Protein AF-A0A0R0IZH9-F1 (afdb_monomer)

Sequence (205 aa):
MKRDAEKDPQTNPNALHARRLINQVDRKLVKQTVMTSVYGVTYIGARDQIKRRLKERCAIEDDVELFAASCYAARTTLTALEEMFEAARSIMSWLGDCAKVIASTNQAVQWITPLGLPVVQPYRQFGRHLIKTSLQILTLQRETNKVMVKRQRTAFPPNFVHSLDGSHMMMTTVACKKAGLNFAVVGELSKDFSRIELPSLTRTR

Organism: Glycine max (NCBI:txid3847)

Mean predicted aligned error: 9.08 Å

Secondary structure (DSSP, 8-state):
-HHHHTS-TTT-THHHHHHHHTTT--HHHHHHHHHHHTTT--HHHHHHHHHHHHHTTT----HHHHHHHHHHHHHHHHHHHHHH-HHHHHHHHHHHHHHHHHHHTTPPPEEE-TTS-EEE---EEEEEEEEE-SS-EEEEEEEEEEE-HHHHHHHHHHHHHHHHHHHHHHHHHHHHHHTT-------TTSS------GGGT----

pLDDT: mean 85.12, std 16.23, range [26.62, 98.12]

Nearest PDB structures (foldseek):
  4boc-assembly1_A-2  TM=8.796E-01  e=6.332E-10  Homo sapiens
  6erq-assembly2_B  TM=7.802E-01  e=1.055E-09  Homo sapiens
  6erp-assembly2_B  TM=7.7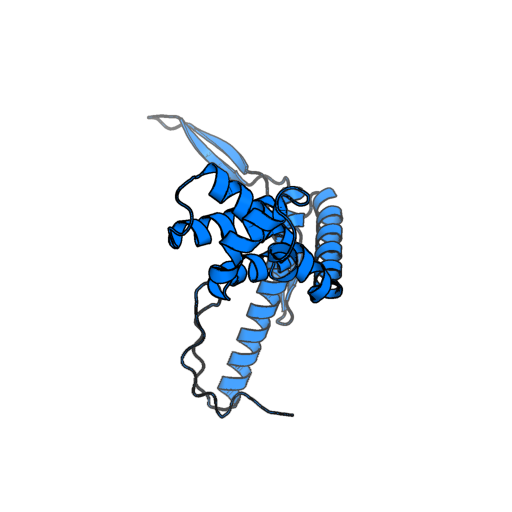91E-01  e=1.401E-09  Homo sapiens
  8u8u-assembly1_E  TM=8.550E-01  e=1.355E-08  Homo sapiens
  6erq-assembly1_A  TM=7.987E-01  e=4.881E-09  Homo sapiens

InterPro domains:
  IPR002092 DNA-directed RNA polymerase, phage-type [PS00489] (25-39)
  IPR002092 DNA-directed RNA polymerase, phage-type [PTHR10102] (1-186)
  IPR043502 DNA/RNA polymerase superfamily [SSF56672] (2-186)
  IPR046950 DNA-directed RNA polymerase, C-terminal domain, phage-type [PF00940] (13-186)

Structure (mmCIF, N/CA/C/O backbone):
data_AF-A0A0R0IZH9-F1
#
_entry.id   AF-A0A0R0IZH9-F1
#
loop_
_atom_site.group_PDB
_atom_site.id
_atom_site.type_symbol
_atom_site.label_atom_id
_atom_site.label_alt_id
_atom_site.label_comp_id
_atom_site.label_asym_id
_atom_site.label_entity_id
_atom_site.label_seq_id
_atom_site.pdbx_PDB_ins_code
_atom_site.Cartn_x
_atom_site.Cartn_y
_atom_site.Cartn_z
_atom_site.occupancy
_atom_site.B_iso_or_equiv
_atom_site.auth_seq_id
_atom_site.auth_comp_id
_atom_site.auth_asym_id
_atom_site.auth_atom_id
_atom_site.pdbx_PDB_model_num
ATOM 1 N N . MET A 1 1 ? 9.772 0.078 -22.029 1.00 87.12 1 MET A N 1
ATOM 2 C CA . MET A 1 1 ? 10.674 -1.101 -21.979 1.00 87.12 1 MET A CA 1
ATOM 3 C C . MET A 1 1 ? 11.053 -1.616 -23.361 1.00 87.12 1 MET A C 1
ATOM 5 O O . MET A 1 1 ? 12.102 -1.190 -23.802 1.00 87.12 1 MET A O 1
ATOM 9 N N . LYS A 1 2 ? 10.257 -2.424 -24.093 1.00 88.19 2 LYS A N 1
ATOM 10 C CA . LYS A 1 2 ? 10.657 -2.900 -25.448 1.00 88.19 2 LYS A CA 1
ATOM 11 C C . LYS A 1 2 ? 11.073 -1.750 -26.386 1.00 88.19 2 LYS A C 1
ATOM 13 O O . LYS A 1 2 ? 12.216 -1.688 -26.812 1.00 88.19 2 LYS A O 1
ATOM 18 N N . ARG A 1 3 ? 10.196 -0.746 -26.514 1.00 87.75 3 ARG A N 1
ATOM 19 C CA . ARG A 1 3 ? 10.449 0.512 -27.245 1.00 87.75 3 ARG A CA 1
ATOM 20 C C . ARG A 1 3 ? 11.684 1.296 -26.779 1.00 87.75 3 ARG A C 1
ATOM 22 O O . ARG A 1 3 ? 12.257 2.048 -27.551 1.00 87.75 3 ARG A O 1
ATOM 29 N N . ASP A 1 4 ? 12.062 1.193 -25.505 1.00 87.88 4 ASP A N 1
ATOM 30 C CA . ASP A 1 4 ? 13.240 1.908 -24.990 1.00 87.88 4 ASP A CA 1
ATOM 31 C C . ASP A 1 4 ? 14.522 1.108 -25.211 1.00 87.88 4 ASP A C 1
ATOM 33 O O . ASP A 1 4 ? 15.574 1.703 -25.398 1.00 87.88 4 ASP A O 1
ATOM 37 N N . ALA A 1 5 ? 14.434 -0.224 -25.227 1.00 87.94 5 ALA A N 1
ATOM 38 C CA . ALA A 1 5 ? 15.562 -1.108 -25.484 1.00 87.94 5 ALA A CA 1
ATOM 39 C C . ALA A 1 5 ? 16.090 -0.979 -26.925 1.00 87.94 5 ALA A C 1
ATOM 41 O O . ALA A 1 5 ? 17.279 -1.184 -27.157 1.00 87.94 5 ALA A O 1
ATOM 42 N N . GLU A 1 6 ? 15.229 -0.604 -27.871 1.00 88.00 6 GLU A N 1
ATOM 43 C CA . GLU A 1 6 ? 15.578 -0.358 -29.279 1.00 88.00 6 GLU A CA 1
ATOM 44 C C . GLU A 1 6 ? 16.341 0.962 -29.494 1.00 88.00 6 GLU A C 1
ATOM 46 O O . GLU A 1 6 ? 16.994 1.133 -30.519 1.00 88.00 6 GLU A O 1
ATOM 51 N N . LYS A 1 7 ? 16.307 1.889 -28.527 1.00 88.31 7 LYS A N 1
ATOM 52 C CA . LYS A 1 7 ? 17.004 3.182 -28.620 1.00 88.31 7 LYS A CA 1
ATOM 53 C C . LYS A 1 7 ? 18.509 3.018 -28.397 1.00 88.31 7 LYS A C 1
ATOM 55 O O . LYS A 1 7 ? 18.960 2.043 -27.789 1.00 88.31 7 LYS A O 1
ATOM 60 N N . ASP A 1 8 ? 19.285 3.991 -28.866 1.00 83.25 8 ASP A N 1
ATOM 61 C CA . ASP A 1 8 ? 20.731 4.036 -28.650 1.00 83.25 8 ASP A CA 1
ATOM 62 C C . ASP A 1 8 ? 21.062 4.430 -27.188 1.00 83.25 8 ASP A C 1
ATOM 64 O O . ASP A 1 8 ? 20.614 5.482 -26.722 1.00 83.25 8 ASP A O 1
ATOM 68 N N . PRO A 1 9 ? 21.836 3.616 -26.439 1.00 82.94 9 PRO A N 1
ATOM 69 C CA . PRO A 1 9 ? 22.249 3.928 -25.073 1.00 82.94 9 PRO A CA 1
ATOM 70 C C . PRO A 1 9 ? 23.047 5.223 -24.915 1.00 82.94 9 PRO A C 1
ATOM 72 O O . PRO A 1 9 ? 22.999 5.806 -23.833 1.00 82.94 9 PRO A O 1
ATOM 75 N N . GLN A 1 10 ? 23.757 5.686 -25.952 1.00 78.38 10 GLN A N 1
ATOM 76 C CA . GLN A 1 10 ? 24.518 6.940 -25.866 1.00 78.38 10 GLN A CA 1
ATOM 77 C C . GLN A 1 10 ? 23.617 8.177 -25.855 1.00 78.38 10 GLN A C 1
ATOM 79 O O . GLN A 1 10 ? 23.943 9.179 -25.223 1.00 78.38 10 GLN A O 1
ATOM 84 N N . THR A 1 11 ? 22.456 8.094 -26.504 1.00 82.06 11 THR A N 1
ATOM 85 C CA . THR A 1 11 ? 21.467 9.180 -26.546 1.00 82.06 11 THR A CA 1
ATOM 86 C C . THR A 1 11 ? 20.368 9.013 -25.500 1.00 82.06 11 THR A C 1
ATOM 88 O O . THR A 1 11 ? 19.752 9.995 -25.086 1.00 82.06 11 THR A O 1
ATOM 91 N N . ASN A 1 12 ? 20.120 7.786 -25.027 1.00 81.00 12 ASN A N 1
ATOM 92 C CA . ASN A 1 12 ? 19.139 7.508 -23.987 1.00 81.00 12 ASN A CA 1
ATOM 93 C C . ASN A 1 12 ? 19.677 6.523 -22.933 1.00 81.00 12 ASN A C 1
ATOM 95 O O . ASN A 1 12 ? 19.638 5.308 -23.153 1.00 81.00 12 ASN A O 1
ATOM 99 N N . PRO A 1 13 ? 20.049 6.996 -21.729 1.00 79.75 13 PRO A N 1
ATOM 100 C CA . PRO A 1 13 ? 20.566 6.126 -20.672 1.00 79.75 13 PRO A CA 1
ATOM 101 C C . PRO A 1 13 ? 19.545 5.075 -20.200 1.00 79.75 13 PRO A C 1
ATOM 103 O O . PRO A 1 13 ? 19.921 4.017 -19.698 1.00 79.75 13 PRO A O 1
ATOM 106 N N . ASN A 1 14 ? 18.240 5.298 -20.415 1.00 85.19 14 ASN A N 1
ATOM 107 C CA . ASN A 1 14 ? 17.220 4.301 -20.082 1.00 85.19 14 ASN A CA 1
ATOM 108 C C . ASN A 1 14 ? 17.256 3.072 -21.010 1.00 85.19 14 ASN A C 1
ATOM 110 O O . ASN A 1 14 ? 16.723 2.029 -20.632 1.00 85.19 14 ASN A O 1
ATOM 114 N N . ALA A 1 15 ? 17.868 3.162 -22.198 1.00 87.00 15 ALA A N 1
ATOM 115 C CA . ALA A 1 15 ? 17.938 2.047 -23.141 1.00 87.00 15 ALA A CA 1
ATOM 116 C C . ALA A 1 15 ? 18.748 0.871 -22.577 1.00 87.00 15 ALA A C 1
ATOM 118 O O . ALA A 1 15 ? 18.350 -0.285 -22.730 1.00 87.00 15 ALA A O 1
ATOM 119 N N . LEU A 1 16 ? 19.831 1.160 -21.845 1.00 87.00 16 LEU A N 1
ATOM 120 C CA . LEU A 1 16 ? 20.646 0.144 -21.177 1.00 87.00 16 LEU A CA 1
ATOM 121 C C . LEU A 1 16 ? 19.824 -0.627 -20.133 1.00 87.00 16 LEU A C 1
ATOM 123 O O . LEU A 1 16 ? 19.750 -1.856 -20.175 1.00 87.00 16 LEU A O 1
ATOM 127 N N . HIS A 1 17 ? 19.137 0.095 -19.244 1.00 89.00 17 HIS A N 1
ATOM 128 C CA . HIS A 1 17 ? 18.277 -0.514 -18.227 1.00 89.00 17 HIS A CA 1
ATOM 129 C C . HIS A 1 17 ? 17.121 -1.302 -18.855 1.00 89.00 17 HIS A C 1
ATOM 131 O O . HIS A 1 17 ? 16.805 -2.405 -18.410 1.00 89.00 17 HIS A O 1
ATOM 137 N N . ALA A 1 18 ? 16.516 -0.775 -19.922 1.00 88.25 18 ALA A N 1
ATOM 138 C CA . ALA A 1 18 ? 15.441 -1.442 -20.641 1.00 88.25 18 ALA A CA 1
ATOM 139 C C . ALA A 1 18 ? 15.889 -2.774 -21.259 1.00 88.25 18 ALA A C 1
ATOM 141 O O . ALA A 1 18 ? 15.181 -3.767 -21.103 1.00 88.25 18 ALA A O 1
ATOM 142 N N . ARG A 1 19 ? 17.069 -2.821 -21.898 1.00 89.12 19 ARG A N 1
ATOM 143 C CA . ARG A 1 19 ? 17.651 -4.057 -22.458 1.00 89.12 19 ARG A CA 1
ATOM 144 C C . ARG A 1 19 ? 17.890 -5.113 -21.380 1.00 89.12 19 ARG A C 1
ATOM 146 O O . ARG A 1 19 ? 17.568 -6.277 -21.590 1.00 89.12 19 ARG A O 1
ATOM 153 N N . ARG A 1 20 ? 18.400 -4.712 -20.212 1.00 85.75 20 ARG A N 1
ATOM 154 C CA . ARG A 1 20 ? 18.647 -5.626 -19.081 1.00 85.75 20 ARG A CA 1
ATOM 155 C C . ARG A 1 20 ? 17.362 -6.181 -18.472 1.00 85.75 20 ARG A C 1
ATOM 157 O O . ARG A 1 20 ? 17.303 -7.350 -18.105 1.00 85.75 20 ARG A O 1
ATOM 164 N N . LEU A 1 21 ? 16.324 -5.354 -18.380 1.00 89.56 21 LEU A N 1
ATOM 165 C CA . LEU A 1 21 ? 15.072 -5.722 -17.720 1.00 89.56 21 LEU A CA 1
ATOM 166 C C . LEU A 1 21 ? 14.073 -6.438 -18.629 1.00 89.56 21 LEU A C 1
ATOM 168 O O . LEU A 1 21 ? 13.152 -7.064 -18.110 1.00 89.56 21 LEU A O 1
ATOM 172 N N . ILE A 1 22 ? 14.232 -6.385 -19.954 1.00 87.88 22 ILE A N 1
ATOM 173 C CA . ILE A 1 22 ? 13.238 -6.899 -20.912 1.00 87.88 22 ILE A CA 1
ATOM 174 C C . ILE A 1 22 ? 12.868 -8.371 -20.664 1.00 87.88 22 ILE A C 1
ATOM 176 O O . ILE A 1 22 ? 11.695 -8.721 -20.743 1.00 87.88 22 ILE A O 1
ATOM 180 N N . ASN A 1 23 ? 13.849 -9.193 -20.273 1.00 87.12 23 ASN A N 1
ATOM 181 C CA . ASN A 1 23 ? 13.679 -10.620 -19.976 1.00 87.12 23 ASN A CA 1
ATOM 182 C C . ASN A 1 23 ? 13.366 -10.901 -18.497 1.00 87.12 23 ASN A C 1
ATOM 184 O O . ASN A 1 23 ? 13.118 -12.040 -18.120 1.00 87.12 23 ASN A O 1
ATOM 188 N N . GLN A 1 24 ? 13.391 -9.872 -17.648 1.00 87.44 24 GLN A N 1
ATOM 189 C CA . GLN A 1 24 ? 13.134 -9.980 -16.210 1.00 87.44 24 GLN A CA 1
ATOM 190 C C . GLN A 1 24 ? 11.706 -9.574 -15.838 1.00 87.44 24 GLN A C 1
ATOM 192 O O . GLN A 1 24 ? 11.255 -9.844 -14.725 1.00 87.44 24 GLN A O 1
ATOM 197 N N . VAL A 1 25 ? 10.986 -8.912 -16.742 1.00 89.12 25 VAL A N 1
ATOM 198 C CA . VAL A 1 25 ? 9.645 -8.393 -16.475 1.00 89.12 25 VAL A CA 1
ATOM 199 C C . VAL A 1 25 ? 8.606 -9.484 -16.699 1.00 89.12 25 VAL A C 1
ATOM 201 O O . VAL A 1 25 ? 8.339 -9.899 -17.820 1.00 89.12 25 VAL A O 1
ATOM 204 N N . ASP A 1 26 ? 7.974 -9.906 -15.609 1.00 90.31 26 ASP A N 1
ATOM 205 C CA . ASP A 1 26 ? 6.840 -10.825 -15.603 1.00 90.31 26 ASP A CA 1
ATOM 206 C C . ASP A 1 26 ? 5.772 -10.360 -14.595 1.00 90.31 26 ASP A C 1
ATOM 208 O O . ASP A 1 26 ? 5.956 -9.387 -13.851 1.00 90.31 26 ASP A O 1
ATOM 212 N N . ARG A 1 27 ? 4.655 -11.098 -14.514 1.00 90.44 27 ARG A N 1
ATOM 213 C CA . ARG A 1 27 ? 3.590 -10.836 -13.532 1.00 90.44 27 ARG A CA 1
ATOM 214 C C . ARG A 1 27 ? 4.130 -10.777 -12.101 1.00 90.44 27 ARG A C 1
ATOM 216 O O . ARG A 1 27 ? 3.697 -9.929 -11.328 1.00 90.44 27 ARG A O 1
ATOM 223 N N . LYS A 1 28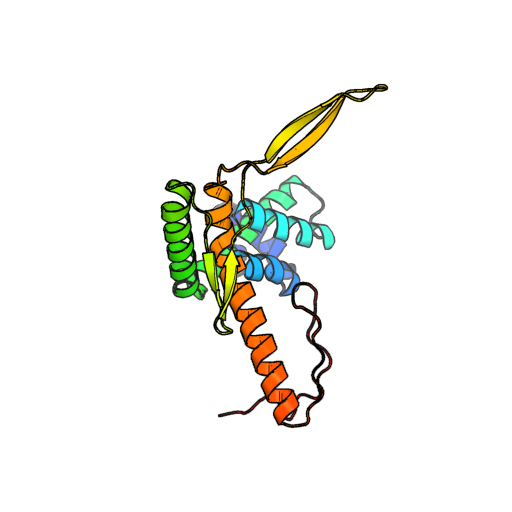 ? 5.054 -11.663 -11.7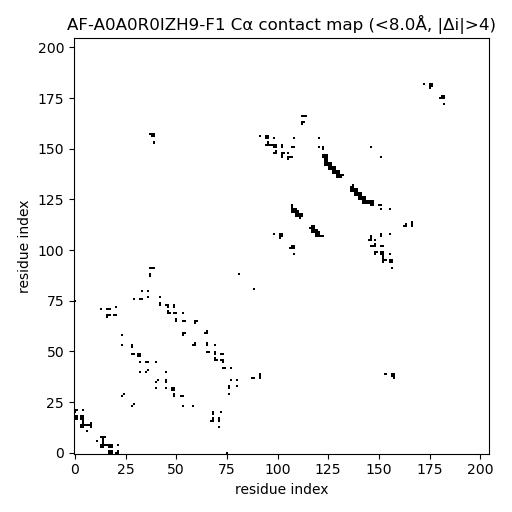16 1.00 90.38 28 LYS A N 1
ATOM 224 C CA . LYS A 1 28 ? 5.562 -11.765 -10.336 1.00 90.38 28 LYS A CA 1
ATOM 225 C C . LYS A 1 28 ? 6.395 -10.544 -9.940 1.00 90.38 28 LYS A C 1
ATOM 227 O O . LYS A 1 28 ? 6.341 -10.141 -8.774 1.00 90.38 28 LYS A O 1
ATOM 232 N N . LEU A 1 29 ? 7.120 -9.946 -10.885 1.00 90.50 29 LEU A N 1
ATOM 233 C CA . LEU A 1 29 ? 7.915 -8.743 -10.666 1.00 90.50 29 LEU A CA 1
ATOM 234 C C . LEU A 1 29 ? 7.007 -7.560 -10.314 1.00 90.50 29 LEU A C 1
ATOM 236 O O . LEU A 1 29 ? 7.210 -6.914 -9.289 1.00 90.50 29 LEU A O 1
ATOM 240 N N . VAL A 1 30 ? 5.975 -7.322 -11.128 1.00 91.69 30 VAL A N 1
ATOM 241 C CA . VAL A 1 30 ? 5.130 -6.123 -11.011 1.00 91.69 30 VAL A CA 1
ATOM 242 C C . VAL A 1 30 ? 3.947 -6.290 -10.056 1.00 91.69 30 VAL A C 1
ATOM 244 O O . VAL A 1 30 ? 3.476 -5.294 -9.518 1.00 91.69 30 VAL A O 1
ATOM 247 N N . LYS A 1 31 ? 3.486 -7.525 -9.777 1.00 90.88 31 LYS A N 1
ATOM 248 C CA . LYS A 1 31 ? 2.271 -7.807 -8.977 1.00 90.88 31 LYS A CA 1
ATOM 249 C C . LYS A 1 31 ? 2.221 -7.014 -7.674 1.00 90.88 31 LYS A C 1
ATOM 251 O O . LYS A 1 31 ? 1.188 -6.443 -7.353 1.00 90.88 31 LYS A O 1
ATOM 256 N N . GLN A 1 32 ? 3.315 -6.984 -6.911 1.00 89.69 32 GLN A N 1
ATOM 257 C CA . GLN A 1 32 ? 3.312 -6.302 -5.613 1.00 89.69 32 GLN A CA 1
ATOM 258 C C . GLN A 1 32 ? 3.173 -4.783 -5.765 1.00 89.69 32 GLN A C 1
ATOM 260 O O . GLN A 1 32 ? 2.377 -4.168 -5.057 1.00 89.69 32 GLN A O 1
ATOM 265 N N . THR A 1 33 ? 3.905 -4.197 -6.708 1.00 90.56 33 THR A N 1
ATOM 266 C CA . THR A 1 33 ? 3.841 -2.762 -6.987 1.00 90.56 33 THR A CA 1
ATOM 267 C C . THR A 1 33 ? 2.462 -2.374 -7.484 1.00 90.56 33 THR A C 1
ATOM 269 O O . THR A 1 33 ? 1.856 -1.495 -6.894 1.00 90.56 33 THR A O 1
ATOM 272 N N . VAL A 1 34 ? 1.905 -3.108 -8.452 1.00 89.44 34 VAL A N 1
ATOM 273 C CA . VAL A 1 34 ? 0.544 -2.884 -8.964 1.00 89.44 34 VAL A CA 1
ATOM 274 C C . VAL A 1 34 ? -0.496 -2.933 -7.843 1.00 89.44 34 VAL A C 1
ATOM 276 O O . VAL A 1 34 ? -1.275 -1.996 -7.698 1.00 89.44 34 VAL A O 1
ATOM 279 N N . MET A 1 35 ? -0.467 -3.976 -7.003 1.00 85.75 35 MET A N 1
ATOM 280 C CA . MET A 1 35 ? -1.414 -4.106 -5.890 1.00 85.75 35 MET A CA 1
ATOM 281 C C . MET A 1 35 ? -1.265 -2.972 -4.875 1.00 85.75 35 MET A C 1
ATOM 283 O O . MET A 1 35 ? -2.260 -2.506 -4.353 1.00 85.75 35 MET A O 1
ATOM 287 N N . THR A 1 36 ? -0.050 -2.503 -4.583 1.00 86.06 36 THR A N 1
ATOM 288 C CA . THR A 1 36 ? 0.155 -1.461 -3.558 1.00 86.06 36 THR A CA 1
ATOM 289 C C . THR A 1 36 ? 0.038 -0.032 -4.090 1.00 86.06 36 THR A C 1
ATOM 291 O O . THR A 1 36 ? -0.215 0.890 -3.313 1.00 86.06 36 THR A O 1
ATOM 294 N N . SER A 1 37 ? 0.162 0.178 -5.402 1.00 80.94 37 SER A N 1
ATOM 295 C CA . SER A 1 37 ? -0.028 1.481 -6.048 1.00 80.94 37 SER A CA 1
ATOM 296 C C . SER A 1 37 ? -1.445 2.005 -5.900 1.00 80.94 37 SER A C 1
ATOM 298 O O . SER A 1 37 ? -1.617 3.183 -5.588 1.00 80.94 37 SER A O 1
ATOM 300 N N . VAL A 1 38 ? -2.443 1.124 -6.000 1.00 73.50 38 VAL A N 1
ATOM 301 C CA . VAL A 1 38 ? -3.848 1.472 -5.734 1.00 73.50 38 VAL A CA 1
ATOM 302 C C . VAL A 1 38 ? -4.167 1.653 -4.243 1.00 73.50 38 VAL A C 1
ATOM 304 O O . VAL A 1 38 ? -5.314 1.868 -3.871 1.00 73.50 38 VAL A O 1
ATOM 307 N N . TYR A 1 39 ? -3.151 1.584 -3.383 1.00 72.06 39 TYR A N 1
ATOM 308 C CA . TYR A 1 39 ? -3.243 1.825 -1.944 1.00 72.06 39 TYR A CA 1
ATOM 309 C C . TYR A 1 39 ? -2.315 2.957 -1.480 1.00 72.06 39 TYR A C 1
ATOM 311 O O . TYR A 1 39 ? -2.065 3.111 -0.285 1.00 72.06 39 TYR A O 1
ATOM 319 N N . GLY A 1 40 ? -1.791 3.762 -2.411 1.00 74.75 40 GLY A N 1
ATOM 320 C CA . GLY A 1 40 ? -0.980 4.934 -2.082 1.00 74.75 40 GLY A CA 1
ATOM 321 C C . GLY A 1 40 ? 0.490 4.634 -1.783 1.00 74.75 40 GLY A C 1
ATOM 322 O O . GLY A 1 40 ? 1.123 5.380 -1.031 1.00 74.75 40 GLY A O 1
ATOM 323 N N . VAL A 1 41 ? 1.063 3.563 -2.353 1.00 83.44 41 VAL A N 1
ATOM 324 C CA . VAL A 1 41 ? 2.519 3.353 -2.303 1.00 83.44 41 VAL A CA 1
ATOM 325 C C . VAL A 1 41 ? 3.252 4.571 -2.880 1.00 83.44 41 VAL A C 1
ATOM 327 O O . VAL A 1 41 ? 2.862 5.139 -3.900 1.00 83.44 41 VAL A O 1
ATOM 330 N N . THR A 1 42 ? 4.342 4.982 -2.235 1.00 86.81 42 THR A N 1
ATOM 331 C CA . THR A 1 42 ? 5.209 6.033 -2.779 1.00 86.81 42 THR A CA 1
ATOM 332 C C . THR A 1 42 ? 6.120 5.467 -3.866 1.00 86.81 42 THR A C 1
ATOM 334 O O . THR A 1 42 ? 6.376 4.263 -3.904 1.00 86.81 42 THR A O 1
ATOM 337 N N . TYR A 1 43 ? 6.693 6.339 -4.700 1.00 90.94 43 TYR A N 1
ATOM 338 C CA . TYR A 1 43 ? 7.725 5.947 -5.669 1.00 90.94 43 TYR A CA 1
ATOM 339 C C . TYR A 1 43 ? 8.866 5.144 -5.022 1.00 90.94 43 TYR A C 1
ATOM 341 O O . TYR A 1 43 ? 9.277 4.107 -5.539 1.00 90.94 43 TYR A O 1
ATOM 349 N N . ILE A 1 44 ? 9.332 5.589 -3.850 1.00 93.00 44 ILE A N 1
ATOM 350 C CA . ILE A 1 44 ? 10.385 4.917 -3.078 1.00 93.00 44 ILE A CA 1
ATOM 351 C C . ILE A 1 44 ? 9.936 3.502 -2.690 1.00 93.00 44 ILE A C 1
ATOM 353 O O . ILE A 1 44 ? 10.661 2.541 -2.932 1.00 93.00 44 ILE A O 1
ATOM 357 N N . GLY A 1 45 ? 8.715 3.360 -2.164 1.00 92.69 45 GLY A N 1
ATOM 358 C CA . GLY A 1 45 ? 8.160 2.056 -1.803 1.00 92.69 45 GLY A CA 1
ATOM 359 C C . GLY A 1 45 ? 7.995 1.124 -3.007 1.00 92.69 45 GLY A C 1
ATOM 360 O O . GLY A 1 45 ? 8.347 -0.050 -2.918 1.00 92.69 45 GLY A O 1
ATOM 361 N N . ALA A 1 46 ? 7.522 1.639 -4.145 1.00 94.06 46 ALA A N 1
ATOM 362 C CA . ALA A 1 46 ? 7.408 0.886 -5.393 1.00 94.06 46 ALA A CA 1
ATOM 363 C C . ALA A 1 46 ? 8.774 0.383 -5.882 1.00 94.06 46 ALA A C 1
ATOM 365 O O . ALA A 1 46 ? 8.931 -0.803 -6.177 1.00 94.06 46 ALA A O 1
ATOM 366 N N . ARG A 1 47 ? 9.782 1.264 -5.902 1.00 95.81 47 ARG A N 1
ATOM 367 C CA . ARG A 1 47 ? 11.166 0.917 -6.245 1.00 95.81 47 ARG A CA 1
ATOM 368 C C . ARG A 1 47 ? 11.711 -0.169 -5.331 1.00 95.81 47 ARG A C 1
ATOM 370 O O . ARG A 1 47 ? 12.288 -1.124 -5.833 1.00 95.81 47 ARG A O 1
ATOM 377 N N . ASP A 1 48 ? 11.527 -0.056 -4.020 1.00 95.00 48 ASP A N 1
ATOM 378 C CA . ASP A 1 48 ? 12.075 -1.027 -3.067 1.00 95.00 48 ASP A CA 1
ATOM 379 C C . ASP A 1 48 ? 11.405 -2.402 -3.194 1.00 95.00 48 ASP A C 1
ATOM 381 O O . ASP A 1 48 ? 12.067 -3.436 -3.080 1.00 95.00 48 ASP A O 1
ATOM 385 N N . GLN A 1 49 ? 10.104 -2.434 -3.500 1.00 94.56 49 GLN A N 1
ATOM 386 C CA . GLN A 1 49 ? 9.402 -3.676 -3.822 1.00 94.56 49 GLN A CA 1
ATOM 387 C C . GLN A 1 49 ? 9.965 -4.342 -5.085 1.00 94.56 49 GLN A C 1
ATOM 389 O O . GLN A 1 49 ? 10.226 -5.546 -5.061 1.00 94.56 49 GLN A O 1
ATOM 394 N N . ILE A 1 50 ? 10.193 -3.573 -6.156 1.00 94.94 50 ILE A N 1
ATOM 395 C CA . ILE A 1 50 ? 10.787 -4.083 -7.401 1.00 94.94 50 ILE A CA 1
ATOM 396 C C . ILE A 1 50 ? 12.235 -4.517 -7.172 1.00 94.94 50 ILE A C 1
ATOM 398 O O . ILE A 1 50 ? 12.598 -5.622 -7.569 1.00 94.94 50 ILE A O 1
ATOM 402 N N . LYS A 1 51 ? 13.046 -3.710 -6.475 1.00 94.69 51 LYS A N 1
ATOM 403 C CA . LYS A 1 51 ? 14.447 -4.025 -6.160 1.00 94.69 51 LYS A CA 1
ATOM 404 C C . LYS A 1 51 ? 14.559 -5.355 -5.428 1.00 94.69 51 LYS A C 1
ATOM 406 O O . LYS A 1 51 ? 15.374 -6.187 -5.808 1.00 94.69 51 LYS A O 1
ATOM 411 N N . ARG A 1 52 ? 13.714 -5.589 -4.416 1.00 94.00 52 ARG A N 1
ATOM 412 C CA . ARG A 1 52 ? 13.680 -6.867 -3.690 1.00 94.00 52 ARG A CA 1
ATOM 413 C C . ARG A 1 52 ? 13.396 -8.041 -4.629 1.00 94.00 52 ARG A C 1
ATOM 415 O O . ARG A 1 52 ? 14.092 -9.045 -4.564 1.00 94.00 52 ARG A O 1
ATOM 422 N N . ARG A 1 53 ? 12.431 -7.894 -5.540 1.00 93.25 53 ARG A N 1
ATOM 423 C CA . ARG A 1 53 ? 12.076 -8.936 -6.517 1.00 93.25 53 ARG A CA 1
ATOM 424 C C . ARG A 1 53 ? 13.151 -9.175 -7.573 1.00 93.25 53 ARG A C 1
ATOM 426 O O . ARG A 1 53 ? 13.313 -10.312 -7.997 1.00 93.25 53 ARG A O 1
ATOM 433 N N . LEU A 1 54 ? 13.874 -8.139 -7.993 1.00 92.00 54 LEU A N 1
ATOM 434 C CA . LEU A 1 54 ? 15.028 -8.280 -8.884 1.00 92.00 54 LEU A CA 1
ATOM 435 C C . LEU A 1 54 ? 16.205 -8.951 -8.166 1.00 92.00 54 LEU A C 1
ATOM 437 O O . LEU A 1 54 ? 16.838 -9.833 -8.739 1.00 92.00 54 LEU A O 1
ATOM 441 N N . LYS A 1 55 ? 16.444 -8.604 -6.896 1.00 91.56 55 LYS A N 1
ATOM 442 C CA . LYS A 1 55 ? 17.483 -9.222 -6.063 1.00 91.56 55 LYS A CA 1
ATOM 443 C C . LYS A 1 55 ? 17.231 -10.714 -5.832 1.00 91.56 55 LYS A C 1
ATOM 445 O O . LYS A 1 55 ? 18.157 -11.500 -5.951 1.00 91.56 55 LYS A O 1
ATOM 450 N N . GLU A 1 56 ? 15.981 -11.115 -5.590 1.00 91.50 56 GLU A N 1
ATOM 451 C CA . GLU A 1 56 ? 15.573 -12.531 -5.482 1.00 91.50 56 GLU A CA 1
ATOM 452 C C . GLU A 1 56 ? 15.865 -13.355 -6.751 1.00 91.50 56 GLU A C 1
ATOM 454 O O . GLU A 1 56 ? 15.930 -14.579 -6.680 1.00 91.50 56 GLU A O 1
ATOM 459 N N . ARG A 1 57 ? 16.010 -12.705 -7.912 1.00 88.06 57 ARG A N 1
ATOM 460 C CA . ARG A 1 57 ? 16.288 -13.363 -9.199 1.00 88.06 57 ARG A CA 1
ATOM 461 C C . ARG A 1 57 ? 17.777 -13.451 -9.527 1.00 88.06 57 ARG A C 1
ATOM 463 O O . ARG A 1 57 ? 18.109 -14.083 -10.522 1.00 88.06 57 ARG A O 1
ATOM 470 N N . CYS A 1 58 ? 18.644 -12.790 -8.754 1.00 83.81 58 CYS A N 1
ATOM 471 C CA . CYS A 1 58 ? 20.093 -12.710 -8.986 1.00 83.81 58 CYS A CA 1
ATOM 472 C C . CYS A 1 58 ? 20.484 -12.316 -10.428 1.00 83.81 58 CYS A C 1
ATOM 474 O O . CYS A 1 58 ? 21.523 -12.724 -10.927 1.00 83.81 58 CYS A O 1
ATOM 476 N N . ALA A 1 59 ? 19.643 -11.534 -11.116 1.00 76.69 59 ALA A N 1
ATOM 477 C CA . ALA A 1 59 ? 19.850 -11.188 -12.526 1.00 76.69 59 ALA A CA 1
ATOM 478 C C . ALA A 1 59 ? 20.806 -10.000 -12.744 1.00 76.69 59 ALA A C 1
ATOM 480 O O . ALA A 1 59 ? 21.235 -9.759 -13.870 1.00 76.69 59 ALA A O 1
ATOM 481 N N . ILE A 1 60 ? 21.081 -9.225 -11.690 1.00 86.00 60 ILE A N 1
ATOM 482 C CA . ILE A 1 60 ? 21.987 -8.072 -11.688 1.00 86.00 60 ILE A CA 1
ATOM 483 C C . ILE A 1 60 ? 22.806 -8.168 -10.400 1.00 86.00 60 ILE A C 1
ATOM 485 O O . ILE A 1 60 ? 22.231 -8.095 -9.312 1.00 86.00 60 ILE A O 1
ATOM 489 N N . GLU A 1 61 ? 24.113 -8.383 -10.532 1.00 84.31 61 GLU A N 1
ATOM 490 C CA . GLU A 1 61 ? 25.029 -8.574 -9.397 1.00 84.31 61 GLU A CA 1
ATOM 491 C C . GLU A 1 61 ? 25.488 -7.243 -8.794 1.00 84.31 61 GLU A C 1
ATOM 493 O O . GLU A 1 61 ? 25.599 -7.126 -7.574 1.00 84.31 61 GLU A O 1
ATOM 498 N N . ASP A 1 62 ? 25.704 -6.226 -9.633 1.00 91.06 62 ASP A N 1
ATOM 499 C CA . ASP A 1 62 ? 26.117 -4.902 -9.177 1.00 91.06 62 ASP A CA 1
ATOM 500 C C . ASP A 1 62 ? 24.961 -4.155 -8.495 1.00 91.06 62 ASP A C 1
ATOM 502 O O . ASP A 1 62 ? 23.899 -3.913 -9.078 1.00 91.06 62 ASP A O 1
ATOM 506 N N . ASP A 1 63 ? 25.169 -3.756 -7.240 1.00 89.31 63 ASP A N 1
ATOM 507 C CA . ASP A 1 63 ? 24.136 -3.128 -6.413 1.00 89.31 63 ASP A CA 1
ATOM 508 C C . ASP A 1 63 ? 23.758 -1.718 -6.911 1.00 89.31 63 ASP A C 1
ATOM 510 O O . ASP A 1 63 ? 22.616 -1.272 -6.702 1.00 89.31 63 ASP A O 1
ATOM 514 N N . VAL A 1 64 ? 24.688 -1.022 -7.579 1.00 90.12 64 VAL A N 1
ATOM 515 C CA . VAL A 1 64 ? 24.464 0.306 -8.171 1.00 90.12 64 VAL A CA 1
ATOM 516 C C . VAL A 1 64 ? 23.601 0.180 -9.427 1.00 90.12 64 VAL A C 1
ATOM 518 O O . VAL A 1 64 ? 22.567 0.850 -9.537 1.00 90.12 64 VAL A O 1
ATOM 521 N N . GLU A 1 65 ? 23.950 -0.731 -10.334 1.00 89.69 65 GLU A N 1
ATOM 522 C CA . GLU A 1 65 ? 23.171 -1.050 -11.530 1.00 89.69 65 GLU A CA 1
ATOM 523 C C . GLU A 1 65 ? 21.785 -1.585 -11.154 1.00 89.69 65 GLU A C 1
ATOM 525 O O . GLU A 1 65 ? 20.777 -1.140 -11.710 1.00 89.69 65 GLU A O 1
ATOM 530 N N . LEU A 1 66 ? 21.696 -2.460 -10.148 1.00 92.31 66 LEU A N 1
ATOM 531 C CA . LEU A 1 66 ? 20.431 -2.975 -9.630 1.00 92.31 66 LEU A CA 1
ATOM 532 C C . LEU A 1 66 ? 19.537 -1.835 -9.134 1.00 92.31 66 LEU A C 1
ATOM 534 O O . LEU A 1 66 ? 18.329 -1.827 -9.394 1.00 92.31 66 LEU A O 1
ATOM 538 N N . PHE A 1 67 ? 20.101 -0.858 -8.422 1.00 92.88 67 PHE A N 1
ATOM 539 C CA . PHE A 1 67 ? 19.353 0.307 -7.961 1.00 92.88 67 PHE A CA 1
ATOM 540 C C . PHE A 1 67 ? 18.849 1.168 -9.127 1.00 92.88 67 PHE A C 1
ATOM 542 O O . PHE A 1 67 ? 17.672 1.545 -9.138 1.00 92.88 67 PHE A O 1
ATOM 549 N N . ALA A 1 68 ? 19.695 1.441 -10.123 1.00 92.25 68 ALA A N 1
ATOM 550 C CA . ALA A 1 68 ? 19.327 2.224 -11.302 1.00 92.25 68 ALA A CA 1
ATOM 551 C C . ALA A 1 68 ? 18.246 1.520 -12.146 1.00 92.25 68 ALA A C 1
ATOM 553 O O . ALA A 1 68 ? 17.220 2.122 -12.482 1.00 92.25 68 ALA A O 1
ATOM 554 N N . ALA A 1 69 ? 18.404 0.216 -12.387 1.00 92.31 69 ALA A N 1
ATOM 555 C CA . ALA A 1 69 ? 17.417 -0.619 -13.063 1.00 92.31 69 ALA A CA 1
ATOM 556 C C . ALA A 1 69 ? 16.080 -0.637 -12.302 1.00 92.31 69 ALA A C 1
ATOM 558 O O . ALA A 1 69 ? 15.019 -0.458 -12.901 1.00 92.31 69 ALA A O 1
ATOM 559 N N . SER A 1 70 ? 16.116 -0.758 -10.971 1.00 94.25 70 SER A N 1
ATOM 560 C CA . SER A 1 70 ? 14.911 -0.705 -10.129 1.00 94.25 70 SER A CA 1
ATOM 561 C C . SER A 1 70 ? 14.196 0.646 -10.225 1.00 94.25 70 SER A C 1
ATOM 563 O O . SER A 1 70 ? 12.967 0.685 -10.257 1.00 94.25 70 SER A O 1
ATOM 565 N N . CYS A 1 71 ? 14.940 1.756 -10.301 1.00 94.19 71 CYS A N 1
ATOM 566 C CA . CYS A 1 71 ? 14.373 3.093 -10.502 1.00 94.19 71 CYS A CA 1
ATOM 567 C C . CYS A 1 71 ? 13.659 3.211 -11.854 1.00 94.19 71 CYS A C 1
ATOM 569 O O . CYS A 1 71 ? 12.519 3.679 -11.910 1.00 94.19 71 CYS A O 1
ATOM 571 N N . TYR A 1 72 ? 14.302 2.761 -12.937 1.00 94.06 72 TYR A N 1
ATOM 572 C CA . TYR A 1 72 ? 13.689 2.745 -14.267 1.00 94.06 72 TYR A CA 1
ATOM 573 C C . TYR A 1 72 ? 12.426 1.874 -14.283 1.00 94.06 72 TYR A C 1
ATOM 575 O O . TYR A 1 72 ? 11.362 2.345 -14.685 1.00 94.06 72 TYR A O 1
ATOM 583 N N . ALA A 1 73 ? 12.507 0.647 -13.760 1.00 93.62 73 ALA A N 1
ATOM 584 C CA . ALA A 1 73 ? 11.377 -0.273 -13.697 1.00 93.62 73 ALA A CA 1
ATOM 585 C C . ALA A 1 73 ? 10.198 0.289 -12.892 1.00 93.62 73 ALA A C 1
ATOM 587 O O . ALA A 1 73 ? 9.052 0.192 -13.337 1.00 93.62 73 ALA A O 1
ATOM 588 N N . ALA A 1 74 ? 10.463 0.913 -11.742 1.00 94.38 74 ALA A N 1
ATOM 589 C CA . ALA A 1 74 ? 9.437 1.549 -10.922 1.00 94.38 74 ALA A CA 1
ATOM 590 C C . ALA A 1 74 ? 8.763 2.713 -11.645 1.00 94.38 74 ALA A C 1
ATOM 592 O O . ALA A 1 74 ? 7.537 2.760 -11.680 1.00 94.38 74 ALA A O 1
ATOM 593 N N . ARG A 1 75 ? 9.541 3.607 -12.270 1.00 92.75 75 ARG A N 1
ATOM 594 C CA . ARG A 1 75 ? 9.002 4.705 -13.087 1.00 92.75 75 ARG A CA 1
ATOM 595 C C . ARG A 1 75 ? 8.107 4.174 -14.198 1.00 92.75 75 ARG A C 1
ATOM 597 O O . ARG A 1 75 ? 6.951 4.561 -14.267 1.00 92.75 75 ARG A O 1
ATOM 604 N N . THR A 1 76 ? 8.607 3.251 -15.020 1.00 92.12 76 THR A N 1
ATOM 605 C CA . THR A 1 76 ? 7.828 2.702 -16.138 1.00 92.12 76 THR A CA 1
ATOM 606 C C . THR A 1 76 ? 6.556 1.999 -15.664 1.00 92.12 76 THR A C 1
ATOM 608 O O . THR A 1 76 ? 5.512 2.153 -16.288 1.00 92.12 76 THR A O 1
ATOM 611 N N . THR A 1 77 ? 6.624 1.261 -14.552 1.00 91.69 77 THR A N 1
ATOM 612 C CA . THR A 1 77 ? 5.451 0.586 -13.974 1.00 91.69 77 THR A CA 1
ATOM 613 C C . THR A 1 77 ? 4.423 1.596 -13.471 1.00 91.69 77 THR A C 1
ATOM 615 O O . THR A 1 77 ? 3.241 1.450 -13.757 1.00 91.69 77 THR A O 1
ATOM 618 N N . LEU A 1 78 ? 4.851 2.632 -12.745 1.00 89.31 78 LEU A N 1
ATOM 619 C CA . LEU A 1 78 ? 3.944 3.647 -12.210 1.00 89.31 78 LEU A CA 1
ATOM 620 C C . LEU A 1 78 ? 3.315 4.502 -13.311 1.00 89.31 78 LEU A C 1
ATOM 622 O O . LEU A 1 78 ? 2.120 4.750 -13.234 1.00 89.31 78 LEU A O 1
ATOM 626 N N . THR A 1 79 ? 4.068 4.877 -14.348 1.00 89.19 79 THR A N 1
ATOM 627 C CA . THR A 1 79 ? 3.515 5.591 -15.510 1.00 89.19 79 THR A CA 1
ATOM 628 C C . THR A 1 79 ? 2.438 4.759 -16.205 1.00 89.19 79 THR A C 1
ATOM 630 O O . THR A 1 79 ? 1.353 5.263 -16.463 1.00 89.19 79 THR A O 1
ATOM 633 N N . ALA A 1 80 ? 2.684 3.462 -16.425 1.00 88.38 80 ALA A N 1
ATOM 634 C CA . ALA A 1 80 ? 1.668 2.579 -16.997 1.00 88.38 80 ALA A CA 1
ATOM 635 C C . ALA A 1 80 ? 0.422 2.463 -16.096 1.00 88.38 80 ALA A C 1
ATOM 637 O O . ALA A 1 80 ? -0.701 2.408 -16.585 1.00 88.38 80 ALA A O 1
ATOM 638 N N . LEU A 1 81 ? 0.601 2.448 -14.772 1.00 85.62 81 LEU A N 1
ATOM 639 C CA . LEU A 1 81 ? -0.517 2.411 -13.825 1.00 85.62 81 LEU A CA 1
ATOM 640 C C . LEU A 1 81 ? -1.311 3.716 -13.773 1.00 85.62 81 LEU A C 1
ATOM 642 O O . LEU A 1 81 ? -2.515 3.673 -13.537 1.00 85.62 81 LEU A O 1
ATOM 646 N N . GLU A 1 82 ? -0.656 4.858 -13.967 1.00 80.62 82 GLU A N 1
ATOM 647 C CA . GLU A 1 82 ? -1.320 6.160 -14.028 1.00 80.62 82 GLU A CA 1
ATOM 648 C C . GLU A 1 82 ? -2.271 6.244 -15.219 1.00 80.62 82 GLU A C 1
ATOM 650 O O . GLU A 1 82 ? -3.410 6.662 -15.038 1.00 80.62 82 GLU A O 1
ATOM 655 N N . GLU A 1 83 ? -1.855 5.745 -16.384 1.00 80.69 83 GLU A N 1
ATOM 656 C CA . GLU A 1 83 ? -2.704 5.675 -17.581 1.00 80.69 83 GLU A CA 1
ATOM 657 C C . GLU A 1 83 ? -3.885 4.701 -17.409 1.00 80.69 83 GLU A C 1
ATOM 659 O O . GLU A 1 83 ? -4.973 4.940 -17.923 1.00 80.69 83 GLU A O 1
ATOM 664 N N . MET A 1 84 ? -3.697 3.599 -16.675 1.00 81.88 84 MET A N 1
ATOM 665 C CA . MET A 1 84 ? -4.713 2.545 -16.550 1.00 81.88 84 MET A CA 1
ATOM 666 C C . MET A 1 84 ? -5.746 2.774 -15.434 1.00 81.88 84 MET A C 1
ATOM 668 O O . MET A 1 84 ? -6.853 2.244 -15.519 1.00 81.88 84 MET A O 1
ATOM 672 N N . PHE A 1 85 ? -5.400 3.506 -14.368 1.00 81.56 85 PHE A N 1
ATOM 673 C CA . PHE A 1 85 ? -6.199 3.576 -13.132 1.00 81.56 85 PHE A CA 1
ATOM 674 C C . PHE A 1 85 ? -6.518 5.007 -12.676 1.00 81.56 85 PHE A C 1
ATOM 676 O O . PHE A 1 85 ? -6.571 5.286 -11.473 1.00 81.56 85 PHE A O 1
ATOM 683 N N . GLU A 1 86 ? -6.763 5.916 -13.617 1.00 83.38 86 GLU A N 1
ATOM 684 C CA . GLU A 1 86 ? -7.068 7.322 -13.327 1.00 83.38 86 GLU A CA 1
ATOM 685 C C . GLU A 1 86 ? -8.245 7.481 -12.347 1.00 83.38 86 GLU A C 1
ATOM 687 O O . GLU A 1 86 ? -8.100 8.102 -11.293 1.00 83.38 86 GLU A O 1
ATOM 692 N N . ALA A 1 87 ? -9.386 6.838 -12.622 1.00 85.81 87 ALA A N 1
ATOM 693 C CA . ALA A 1 87 ? -10.578 6.942 -11.777 1.00 85.81 87 ALA A CA 1
ATOM 694 C C . ALA A 1 87 ? -10.331 6.463 -10.333 1.00 85.81 87 ALA A C 1
ATOM 696 O O . ALA A 1 87 ? -10.715 7.132 -9.371 1.00 85.81 87 ALA A O 1
ATOM 697 N N . ALA A 1 88 ? -9.636 5.332 -10.162 1.00 84.88 88 ALA A N 1
ATOM 698 C CA . ALA A 1 88 ? -9.304 4.806 -8.839 1.00 84.88 88 ALA A CA 1
ATOM 699 C C . ALA A 1 88 ? -8.372 5.759 -8.071 1.00 84.88 88 ALA A C 1
ATOM 701 O O . ALA A 1 88 ? -8.560 5.981 -6.873 1.00 84.88 88 ALA A O 1
ATOM 702 N N . ARG A 1 89 ? -7.395 6.372 -8.755 1.00 82.31 89 ARG A N 1
ATOM 703 C CA . ARG A 1 89 ? -6.510 7.392 -8.170 1.00 82.31 89 ARG A CA 1
ATOM 704 C C . ARG A 1 89 ? -7.257 8.641 -7.739 1.00 82.31 89 ARG A C 1
ATOM 706 O O . ARG A 1 89 ? -6.986 9.137 -6.645 1.00 82.31 89 ARG A O 1
ATOM 713 N N . SER A 1 90 ? -8.204 9.110 -8.541 1.00 89.25 90 SER A N 1
ATOM 714 C CA . SER A 1 90 ? -9.039 10.258 -8.189 1.00 89.25 90 SER A CA 1
ATOM 715 C C . SER A 1 90 ? -9.839 9.992 -6.910 1.00 89.25 90 SER A C 1
ATOM 717 O O . SER A 1 90 ? -9.826 10.822 -6.001 1.00 89.25 90 SER A O 1
ATOM 719 N N . ILE A 1 91 ? -10.427 8.798 -6.769 1.00 91.81 91 ILE A N 1
ATOM 720 C CA . ILE A 1 91 ? -11.145 8.394 -5.548 1.00 91.81 91 ILE A CA 1
ATOM 721 C C . ILE A 1 91 ? -10.197 8.321 -4.345 1.00 91.81 91 ILE A C 1
ATOM 723 O O . ILE A 1 91 ? -10.506 8.861 -3.285 1.00 91.81 91 ILE A O 1
ATOM 727 N N . MET A 1 92 ? -9.024 7.698 -4.488 1.00 88.69 92 MET A N 1
ATOM 728 C CA . MET A 1 92 ? -8.041 7.638 -3.401 1.00 88.69 92 MET A CA 1
ATOM 729 C C . MET A 1 92 ? -7.573 9.024 -2.952 1.00 88.69 92 MET A C 1
ATOM 731 O O . MET A 1 92 ? -7.415 9.255 -1.752 1.00 88.69 92 MET A O 1
ATOM 735 N N . SER A 1 93 ? -7.329 9.932 -3.903 1.00 90.50 93 SER A N 1
ATOM 736 C CA . SER A 1 93 ? -6.929 11.306 -3.597 1.00 90.50 93 SER A CA 1
ATOM 737 C C . SER A 1 93 ? -8.029 12.010 -2.818 1.00 90.50 93 SER A C 1
ATOM 739 O O . SER A 1 93 ? -7.762 12.556 -1.750 1.00 90.50 93 SER A O 1
ATOM 741 N N . TRP A 1 94 ? -9.271 11.907 -3.298 1.00 95.25 94 TRP A N 1
ATOM 742 C CA . TRP A 1 94 ? -10.436 12.476 -2.633 1.00 95.25 94 TRP A CA 1
ATOM 743 C C . TRP A 1 94 ? -10.599 11.945 -1.201 1.00 95.25 94 TRP A C 1
ATOM 745 O O . TRP A 1 94 ? -10.694 12.738 -0.264 1.00 95.25 94 TRP A O 1
ATOM 755 N N . LEU A 1 95 ? -10.511 10.624 -0.997 1.00 95.81 95 LEU A N 1
ATOM 756 C CA . LEU A 1 95 ? -10.521 10.019 0.340 1.00 95.81 95 LEU A CA 1
ATOM 757 C C . LEU A 1 95 ? -9.395 10.592 1.214 1.00 95.81 95 LEU A C 1
ATOM 759 O O . LEU A 1 95 ? -9.628 11.004 2.351 1.00 95.81 95 LEU A O 1
ATOM 763 N N . GLY A 1 96 ? -8.171 10.666 0.687 1.00 94.56 96 GLY A N 1
ATOM 764 C CA . GLY A 1 96 ? -7.028 11.237 1.397 1.00 94.56 96 GLY A CA 1
ATOM 765 C C . GLY A 1 96 ? -7.242 12.696 1.815 1.00 94.56 96 GLY A C 1
ATOM 766 O O . GLY A 1 96 ? -6.844 13.088 2.917 1.00 94.56 96 GLY A O 1
ATOM 767 N N . ASP A 1 97 ? -7.883 13.501 0.975 1.00 96.62 97 ASP A N 1
ATOM 768 C CA . ASP A 1 97 ? -8.166 14.903 1.269 1.00 96.62 97 ASP A CA 1
ATOM 769 C C . ASP A 1 97 ? -9.276 15.046 2.320 1.00 96.62 97 ASP A C 1
ATOM 771 O O . ASP A 1 97 ? -9.103 15.806 3.277 1.00 96.62 97 ASP A O 1
ATOM 77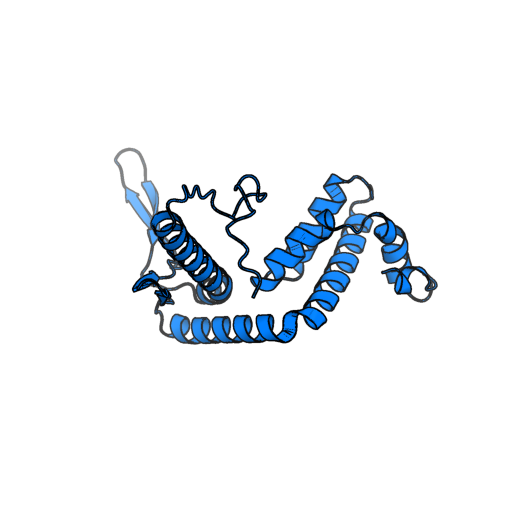5 N N . CYS A 1 98 ? -10.331 14.224 2.262 1.00 97.56 98 CYS A N 1
ATOM 776 C CA . CYS A 1 98 ? -11.323 14.118 3.338 1.00 97.56 98 CYS A CA 1
ATOM 777 C C . CYS A 1 98 ? -10.665 13.756 4.679 1.00 97.56 98 CYS A C 1
ATOM 779 O O . CYS A 1 98 ? -10.876 14.431 5.689 1.00 97.56 98 CYS A O 1
ATOM 781 N N . ALA A 1 99 ? -9.806 12.731 4.689 1.00 97.00 99 ALA A N 1
ATOM 782 C CA . ALA A 1 99 ? -9.087 12.308 5.888 1.00 97.00 99 ALA A CA 1
ATOM 783 C C . ALA A 1 99 ? -8.174 13.405 6.446 1.00 97.00 99 ALA A C 1
ATOM 785 O O . ALA A 1 99 ? -8.040 13.539 7.664 1.00 97.00 99 ALA A O 1
ATOM 786 N N . LYS A 1 100 ? -7.556 14.211 5.575 1.00 97.12 100 LYS A N 1
ATOM 787 C CA . LYS A 1 100 ? -6.743 15.358 5.989 1.00 97.12 100 LYS A CA 1
ATOM 788 C C . LYS A 1 100 ? -7.596 16.398 6.711 1.00 97.12 100 LYS A C 1
ATOM 790 O O . LYS A 1 100 ? -7.185 16.846 7.780 1.00 97.12 100 LYS A O 1
ATOM 795 N N . VAL A 1 101 ? -8.749 16.774 6.154 1.00 98.12 101 VAL A N 1
ATOM 796 C CA . VAL A 1 101 ? -9.661 17.763 6.756 1.00 98.12 101 VAL A CA 1
ATOM 797 C C . VAL A 1 101 ? -10.145 17.290 8.129 1.00 98.12 101 VAL A C 1
ATOM 799 O O . VAL A 1 101 ? -9.967 18.013 9.106 1.00 98.12 101 VAL A O 1
ATOM 802 N N . ILE A 1 102 ? -10.637 16.049 8.230 1.00 97.56 102 ILE A N 1
ATOM 803 C CA . ILE A 1 102 ? -11.100 15.449 9.496 1.00 97.56 102 ILE A CA 1
ATOM 804 C C . ILE A 1 102 ? -9.968 15.402 10.529 1.00 97.56 102 ILE A C 1
ATOM 806 O O . ILE A 1 102 ? -10.114 15.854 11.659 1.00 97.56 102 ILE A O 1
ATOM 810 N N . ALA A 1 103 ? -8.795 14.890 10.155 1.00 96.75 103 ALA A N 1
ATOM 811 C CA . ALA A 1 103 ? -7.705 14.755 11.115 1.00 96.75 103 ALA A CA 1
ATOM 812 C C . ALA A 1 103 ? -7.122 16.107 11.555 1.00 96.75 103 ALA A C 1
ATOM 814 O O . ALA A 1 103 ? -6.550 16.198 12.643 1.00 96.75 103 ALA A O 1
ATOM 815 N N . SER A 1 104 ? -7.283 17.161 10.748 1.00 96.56 104 SER A N 1
ATOM 816 C CA . SER A 1 104 ? -6.829 18.513 11.094 1.00 96.56 104 SER A CA 1
ATOM 817 C C . SER A 1 104 ? -7.643 19.126 12.238 1.00 96.56 104 SER A C 1
ATOM 819 O O . SER A 1 104 ? -7.116 19.966 12.960 1.00 96.56 104 SER A O 1
ATOM 821 N N . THR A 1 105 ? -8.870 18.651 12.478 1.00 97.06 105 THR A N 1
ATOM 822 C CA . THR A 1 105 ? -9.682 19.004 13.659 1.00 97.06 105 THR A CA 1
ATOM 823 C C . THR A 1 105 ? -9.406 18.090 14.863 1.00 97.06 105 THR A C 1
ATOM 825 O O . THR A 1 105 ? -10.144 18.103 15.845 1.00 97.06 105 THR A O 1
ATOM 828 N N . ASN A 1 106 ? -8.327 17.296 14.811 1.00 97.12 106 ASN A N 1
ATOM 829 C CA . ASN A 1 106 ? -7.951 16.298 15.817 1.00 97.12 106 ASN A CA 1
ATOM 830 C C . ASN A 1 106 ? -8.996 15.178 16.016 1.00 97.12 106 ASN A C 1
ATOM 832 O O . ASN A 1 106 ? -9.043 14.538 17.069 1.00 97.12 106 ASN A O 1
ATOM 836 N N . GLN A 1 107 ? -9.810 14.904 14.995 1.00 97.06 107 GLN A N 1
ATOM 837 C CA . GLN A 1 107 ? -10.747 13.782 14.973 1.00 97.06 107 GLN A CA 1
ATOM 838 C C . GLN A 1 107 ? -10.174 12.602 14.179 1.00 97.06 107 GLN A C 1
ATOM 840 O O . GLN A 1 107 ? -9.423 12.773 13.220 1.00 97.06 107 GLN A O 1
ATOM 845 N N . ALA A 1 108 ? -10.486 11.378 14.604 1.00 94.62 108 ALA A N 1
ATOM 846 C CA . ALA A 1 108 ? -10.111 10.184 13.854 1.00 94.62 108 ALA A CA 1
ATOM 847 C C . ALA A 1 108 ? -11.074 9.989 12.678 1.00 94.62 108 ALA A C 1
ATOM 849 O O . ALA A 1 108 ? -12.267 10.268 12.799 1.00 94.62 108 ALA A O 1
ATOM 850 N N . VAL A 1 109 ? -10.571 9.484 11.552 1.00 96.94 109 VAL A N 1
ATOM 851 C CA . VAL A 1 109 ? -11.439 9.126 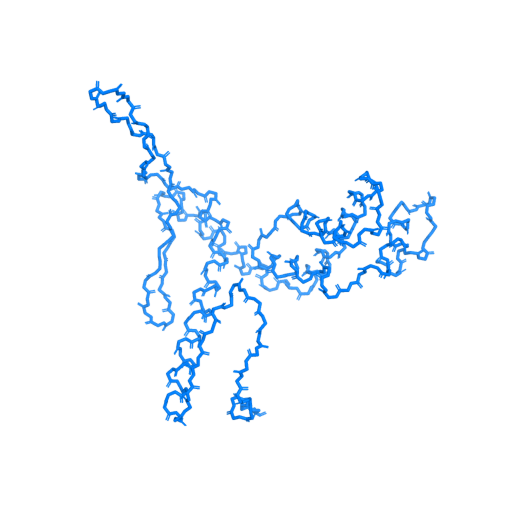10.428 1.00 96.94 109 VAL A CA 1
ATOM 852 C C . VAL A 1 109 ? -12.282 7.916 10.821 1.00 96.94 109 VAL A C 1
ATOM 854 O O . VAL A 1 109 ? -11.752 6.918 11.319 1.00 96.94 109 VAL A O 1
ATOM 857 N N . GLN A 1 110 ? -13.587 8.010 10.584 1.00 96.25 110 GLN A N 1
ATOM 858 C CA . GLN A 1 110 ? -14.553 6.962 10.887 1.00 96.25 110 GLN A CA 1
ATOM 859 C C . GLN A 1 110 ? -15.612 6.857 9.788 1.00 96.25 110 GLN A C 1
ATOM 861 O O . GLN A 1 110 ? -15.959 7.858 9.163 1.00 96.25 110 GLN A O 1
ATOM 866 N N . TRP A 1 111 ? -16.111 5.649 9.549 1.00 96.94 111 TRP A N 1
ATOM 867 C CA . TRP A 1 111 ? -17.166 5.371 8.574 1.00 96.94 111 TRP A CA 1
ATOM 868 C C . TRP A 1 111 ? -17.978 4.147 8.997 1.00 96.94 111 TRP A C 1
ATOM 870 O O . TRP A 1 111 ? -17.586 3.411 9.902 1.00 96.94 111 TRP A O 1
ATOM 880 N N . ILE A 1 112 ? -19.111 3.934 8.335 1.00 96.94 112 ILE A N 1
ATOM 881 C CA . ILE A 1 112 ? -19.951 2.749 8.512 1.00 96.94 112 ILE A CA 1
ATOM 882 C C . ILE A 1 112 ? -19.811 1.881 7.260 1.00 96.94 112 ILE A C 1
ATOM 884 O O . ILE A 1 112 ? -19.897 2.393 6.143 1.00 96.94 112 ILE A O 1
ATOM 888 N N . THR A 1 113 ? -19.557 0.583 7.424 1.00 93.88 113 THR A N 1
ATOM 889 C CA . THR A 1 113 ? -19.509 -0.344 6.283 1.00 93.88 113 THR A CA 1
ATOM 890 C C . THR A 1 113 ? -20.914 -0.625 5.731 1.00 93.88 113 THR A C 1
ATOM 892 O O . THR A 1 113 ? -21.899 -0.402 6.436 1.00 93.88 113 THR A O 1
ATOM 895 N N . PRO A 1 114 ? -21.055 -1.192 4.516 1.00 94.44 114 PRO A N 1
ATOM 896 C CA . PRO A 1 114 ? -22.358 -1.619 3.990 1.00 94.44 114 PRO A CA 1
ATOM 897 C C . PRO A 1 114 ? -23.136 -2.595 4.891 1.00 94.44 114 PRO A C 1
ATOM 899 O O . PRO A 1 114 ? -24.348 -2.718 4.756 1.00 94.44 114 PRO A O 1
ATOM 902 N N . LEU A 1 115 ? -22.456 -3.276 5.820 1.00 92.06 115 LEU A N 1
ATOM 903 C CA . LEU A 1 115 ? -23.070 -4.164 6.813 1.00 92.06 115 LEU A CA 1
ATOM 904 C C . LEU A 1 115 ? -23.465 -3.457 8.118 1.00 92.06 115 LEU A C 1
ATOM 906 O O . LEU A 1 115 ? -23.878 -4.118 9.066 1.00 92.06 115 LEU A O 1
ATOM 910 N N . GLY A 1 116 ? -23.308 -2.136 8.198 1.00 91.50 116 GLY A N 1
ATOM 911 C CA . GLY A 1 116 ? -23.604 -1.363 9.402 1.00 91.50 116 GLY A CA 1
ATOM 912 C C . GLY A 1 116 ? -22.496 -1.389 10.459 1.00 91.50 116 GLY A C 1
ATOM 913 O O . GLY A 1 116 ? -22.710 -0.887 11.559 1.00 91.50 116 GLY A O 1
ATOM 914 N N . LEU A 1 117 ? -21.314 -1.945 10.163 1.00 91.31 117 LEU A N 1
ATOM 915 C CA . LEU A 1 117 ? -20.208 -1.993 11.124 1.00 91.31 117 LEU A CA 1
ATOM 916 C C . LEU A 1 117 ? -19.515 -0.620 11.203 1.00 91.31 117 LEU A C 1
ATOM 918 O O . LEU A 1 117 ? -18.994 -0.159 10.184 1.00 91.31 117 LEU A O 1
ATOM 922 N N . PRO A 1 118 ? -19.450 0.029 12.379 1.00 93.81 118 PRO A N 1
ATOM 923 C CA . PRO A 1 118 ? -18.637 1.225 12.551 1.00 93.81 118 PRO A CA 1
ATOM 924 C C . PRO A 1 118 ? -17.145 0.888 12.546 1.00 93.81 118 PRO A C 1
ATOM 926 O O . PRO A 1 118 ? -16.683 0.026 13.293 1.00 93.81 118 PRO A O 1
ATOM 929 N N . VAL A 1 119 ? -16.378 1.608 11.730 1.00 94.00 119 VAL A N 1
ATOM 930 C CA . VAL A 1 119 ? -14.919 1.494 11.644 1.00 94.00 119 VAL A CA 1
ATOM 931 C C . VAL A 1 119 ? -14.290 2.832 12.007 1.00 94.00 119 VAL A C 1
ATOM 933 O O . VAL A 1 119 ? -14.693 3.873 11.493 1.00 94.00 119 VAL A O 1
ATOM 936 N N . VAL A 1 120 ? -13.281 2.799 12.880 1.00 94.75 120 VAL A N 1
ATOM 937 C CA . VAL A 1 120 ? -12.534 3.978 13.340 1.00 94.75 120 VAL A CA 1
ATOM 938 C C . VAL A 1 120 ? -11.044 3.729 13.148 1.00 94.75 120 VAL A C 1
ATOM 940 O O . VAL A 1 120 ? -10.522 2.692 13.552 1.00 94.75 120 VAL A O 1
ATOM 943 N N . GLN A 1 121 ? -10.334 4.685 12.553 1.00 93.12 121 GLN A N 1
ATOM 944 C CA . GLN A 1 121 ? -8.888 4.580 12.383 1.00 93.12 121 GLN A CA 1
ATOM 945 C C . GLN A 1 121 ? -8.128 4.833 13.697 1.00 93.12 121 GLN A C 1
ATOM 947 O O . GLN A 1 121 ? -8.182 5.953 14.219 1.00 93.12 121 GLN A O 1
ATOM 952 N N . PRO A 1 122 ? -7.318 3.877 14.189 1.00 91.69 122 PRO A N 1
ATOM 953 C CA . PRO A 1 122 ? -6.646 3.979 15.487 1.00 91.69 122 PRO A CA 1
ATOM 954 C C . PRO A 1 122 ? -5.332 4.785 15.436 1.00 91.69 122 PRO A C 1
ATOM 956 O O . PRO A 1 122 ? -4.438 4.597 16.253 1.00 91.69 122 PRO A O 1
ATOM 959 N N . TYR A 1 123 ? -5.146 5.677 14.457 1.00 94.44 123 TYR A N 1
ATOM 960 C CA . TYR A 1 123 ? -3.869 6.381 14.287 1.00 94.44 123 TYR A CA 1
ATOM 961 C C . TYR A 1 123 ? -3.778 7.620 15.184 1.00 94.44 123 TYR A C 1
ATOM 963 O O . TYR A 1 123 ? -4.063 8.748 14.758 1.00 94.44 123 TYR A O 1
ATOM 971 N N . ARG A 1 124 ? -3.346 7.394 16.427 1.00 93.44 124 ARG A N 1
ATOM 972 C CA . ARG A 1 124 ? -3.063 8.405 17.455 1.00 93.44 124 ARG A CA 1
ATOM 973 C C . ARG A 1 124 ? -1.575 8.429 17.812 1.00 93.44 124 ARG A C 1
ATOM 975 O O . ARG A 1 124 ? -0.849 7.466 17.591 1.00 93.44 124 ARG A O 1
ATOM 982 N N . GLN A 1 125 ? -1.092 9.565 18.310 1.00 91.62 125 GLN A N 1
ATOM 983 C CA . GLN A 1 125 ? 0.289 9.705 18.764 1.00 91.62 125 GLN A CA 1
ATOM 984 C C . GLN A 1 125 ? 0.487 8.921 20.059 1.00 91.62 125 GLN A C 1
ATOM 986 O O . GLN A 1 125 ? -0.363 8.975 20.947 1.00 91.62 125 GLN A O 1
ATOM 991 N N . PHE A 1 126 ? 1.633 8.260 20.193 1.00 90.06 126 PHE A N 1
ATOM 992 C CA . PHE A 1 126 ? 2.028 7.587 21.425 1.00 90.06 126 PHE A CA 1
ATOM 993 C C . PHE A 1 126 ? 2.862 8.523 22.300 1.00 90.06 126 PHE A C 1
ATOM 995 O O . PHE A 1 126 ? 3.854 9.098 21.851 1.00 90.06 126 PHE A O 1
ATOM 1002 N N . GLY A 1 127 ? 2.454 8.665 23.556 1.00 88.75 127 GLY A N 1
ATOM 1003 C CA . GLY A 1 127 ? 3.218 9.298 24.620 1.00 88.75 127 GLY A CA 1
ATOM 1004 C C . GLY A 1 127 ? 4.014 8.256 25.399 1.00 88.75 127 GLY A C 1
ATOM 1005 O O . GLY A 1 127 ? 3.689 7.066 25.397 1.00 88.75 127 GLY A O 1
ATOM 1006 N N . ARG A 1 128 ? 5.066 8.706 26.083 1.00 91.44 128 ARG A N 1
ATOM 1007 C CA . ARG A 1 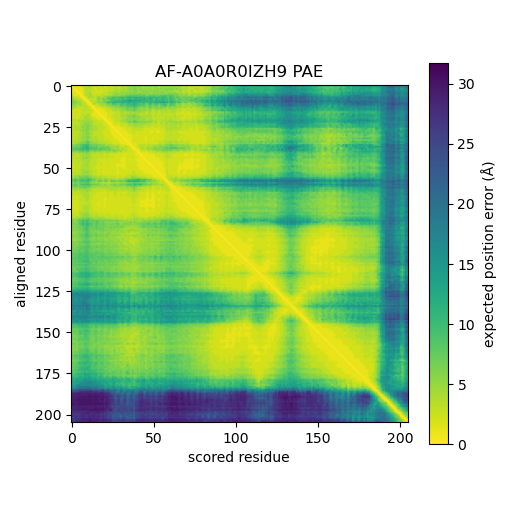128 ? 5.801 7.872 27.039 1.00 91.44 128 ARG A CA 1
ATOM 1008 C C . ARG A 1 128 ? 5.131 7.967 28.403 1.00 91.44 128 ARG A C 1
ATOM 1010 O O . ARG A 1 128 ? 4.829 9.062 28.867 1.00 91.44 128 ARG A O 1
ATOM 1017 N N . HIS A 1 129 ? 4.932 6.827 29.044 1.00 90.00 129 HIS A N 1
ATOM 1018 C CA . HIS A 1 129 ? 4.435 6.725 30.405 1.00 90.00 129 HIS A CA 1
ATOM 1019 C C . HIS A 1 129 ? 5.482 6.012 31.258 1.00 90.00 129 HIS A C 1
ATOM 1021 O O . HIS A 1 129 ? 5.840 4.871 30.978 1.00 90.00 129 HIS A O 1
ATOM 1027 N N . LEU A 1 130 ? 6.012 6.714 32.258 1.00 93.19 130 LEU A N 1
ATOM 1028 C CA . LEU A 1 130 ? 7.057 6.200 33.137 1.00 93.19 130 LEU A CA 1
ATOM 1029 C C . LEU A 1 130 ? 6.419 5.617 34.396 1.00 93.19 130 LEU A C 1
ATOM 1031 O O . LEU A 1 130 ? 5.820 6.352 35.178 1.00 93.19 130 LEU A O 1
ATOM 1035 N N . ILE A 1 131 ? 6.577 4.314 34.602 1.00 93.62 131 ILE A N 1
ATOM 1036 C CA . ILE A 1 131 ? 6.137 3.621 35.811 1.00 93.62 131 ILE A CA 1
ATOM 1037 C C . ILE A 1 131 ? 7.362 3.378 36.680 1.00 93.62 131 ILE A C 1
ATOM 1039 O O . ILE A 1 131 ? 8.231 2.574 36.340 1.00 93.62 131 ILE A O 1
ATOM 1043 N N . LYS A 1 132 ? 7.439 4.084 37.808 1.00 94.94 132 LYS A N 1
ATOM 1044 C CA . LYS A 1 132 ? 8.456 3.816 38.826 1.00 94.94 132 LYS A CA 1
ATOM 1045 C C . LYS A 1 132 ? 8.077 2.539 39.573 1.00 94.94 132 LYS A C 1
ATOM 1047 O O . LYS A 1 132 ? 6.991 2.457 40.136 1.00 94.94 132 LYS A O 1
ATOM 1052 N N . THR A 1 133 ? 8.974 1.564 39.576 1.00 95.44 133 THR A N 1
ATOM 1053 C CA . THR A 1 133 ? 8.891 0.354 40.406 1.00 95.44 133 THR A CA 1
ATOM 1054 C C . THR A 1 133 ? 10.024 0.372 41.433 1.00 95.44 133 THR A C 1
ATOM 1056 O O . THR A 1 133 ? 10.898 1.237 41.369 1.00 95.44 133 THR A O 1
ATOM 1059 N N . SER A 1 134 ? 10.034 -0.579 42.369 1.00 94.69 134 SER A N 1
ATOM 1060 C CA . SER A 1 134 ? 11.119 -0.719 43.351 1.00 94.69 134 SER A CA 1
ATOM 1061 C C . SER A 1 134 ? 12.479 -1.045 42.720 1.00 94.69 134 SER A C 1
ATOM 1063 O O . SER A 1 134 ? 13.502 -0.689 43.293 1.00 94.69 134 SER A O 1
ATOM 1065 N N . LEU A 1 135 ? 12.500 -1.694 41.548 1.00 94.69 135 LEU A N 1
ATOM 1066 C CA . LEU A 1 135 ? 13.731 -2.106 40.862 1.00 94.69 135 LEU A CA 1
ATOM 1067 C C . LEU A 1 135 ? 14.202 -1.097 39.808 1.00 94.69 135 LEU A C 1
ATOM 1069 O O . LEU A 1 135 ? 15.400 -0.910 39.631 1.00 94.69 135 LEU A O 1
ATOM 1073 N N . GLN A 1 136 ? 13.275 -0.480 39.067 1.00 95.81 136 GLN A N 1
ATOM 1074 C CA . GLN A 1 136 ? 13.601 0.420 37.954 1.00 95.81 136 GLN A CA 1
ATOM 1075 C C . GLN A 1 136 ? 12.398 1.247 37.478 1.00 95.81 136 GLN A C 1
ATOM 1077 O O . GLN A 1 136 ? 11.259 1.045 37.905 1.00 95.81 136 GLN A O 1
ATOM 1082 N N . ILE A 1 137 ? 12.641 2.157 36.535 1.00 95.19 137 ILE A N 1
ATOM 1083 C CA . ILE A 1 137 ? 11.594 2.904 35.834 1.00 95.19 137 ILE A CA 1
ATOM 1084 C C . ILE A 1 137 ? 11.283 2.210 34.506 1.00 95.19 137 ILE A C 1
ATOM 1086 O O . ILE A 1 137 ? 12.114 2.183 33.601 1.00 95.19 137 ILE A O 1
ATOM 1090 N N . LEU A 1 138 ? 10.066 1.687 34.370 1.00 95.19 138 LEU A N 1
ATOM 1091 C CA . LEU A 1 138 ? 9.574 1.107 33.124 1.00 95.19 138 LEU A CA 1
ATOM 1092 C C . LEU A 1 138 ? 8.998 2.213 32.234 1.00 95.19 138 LEU A C 1
ATOM 1094 O O . LEU A 1 138 ? 8.129 2.971 32.661 1.00 95.19 138 LEU A O 1
ATOM 1098 N N . THR A 1 139 ? 9.463 2.301 30.987 1.00 93.69 139 THR A N 1
ATOM 1099 C CA . THR A 1 139 ? 8.902 3.224 29.989 1.00 93.69 139 THR A CA 1
ATOM 1100 C C . THR A 1 139 ? 7.909 2.478 29.111 1.00 93.69 139 THR A C 1
ATOM 1102 O O . THR A 1 139 ? 8.305 1.676 28.271 1.00 93.69 139 THR A O 1
ATOM 1105 N N . LEU A 1 140 ? 6.621 2.763 29.278 1.00 92.50 140 LEU A N 1
ATOM 1106 C CA . LEU A 1 140 ? 5.553 2.226 28.440 1.00 92.50 140 LEU A CA 1
ATOM 1107 C C . LEU A 1 140 ? 5.128 3.245 27.381 1.00 92.50 140 LEU A C 1
ATOM 1109 O O . LEU A 1 140 ? 5.202 4.457 27.593 1.00 92.50 140 LEU A O 1
ATOM 1113 N N . GLN A 1 141 ? 4.648 2.756 26.239 1.00 90.31 141 GLN A N 1
ATOM 1114 C CA . GLN A 1 141 ? 3.929 3.587 25.277 1.00 90.31 141 GLN A CA 1
ATOM 1115 C C . GLN A 1 141 ? 2.443 3.594 25.622 1.00 90.31 141 GLN A C 1
ATOM 1117 O O . GLN A 1 141 ? 1.835 2.543 25.805 1.00 90.31 141 GLN A O 1
ATOM 1122 N N . ARG A 1 142 ? 1.854 4.788 25.688 1.00 87.50 142 ARG A N 1
ATOM 1123 C CA . ARG A 1 142 ? 0.414 4.983 25.873 1.00 87.50 142 ARG A CA 1
ATOM 1124 C C . ARG A 1 142 ? -0.113 5.889 24.773 1.00 87.50 142 ARG A C 1
ATOM 1126 O O . ARG A 1 142 ? 0.506 6.906 24.466 1.00 87.50 142 ARG A O 1
ATOM 1133 N N . GLU A 1 143 ? -1.249 5.541 24.184 1.00 85.75 143 GLU A N 1
ATOM 1134 C CA . GLU A 1 143 ? -1.911 6.418 23.219 1.00 85.75 143 GLU A CA 1
ATOM 1135 C C . GLU A 1 143 ? -2.321 7.744 23.865 1.00 85.75 143 GLU A C 1
ATOM 1137 O O . GLU A 1 143 ? -2.786 7.801 25.005 1.00 85.75 143 GLU A O 1
ATOM 1142 N N . THR A 1 144 ? -2.140 8.823 23.116 1.00 90.88 144 THR A N 1
ATOM 1143 C CA . THR A 1 144 ? -2.598 10.164 23.480 1.00 90.88 144 THR A CA 1
ATOM 1144 C C . THR A 1 144 ? -3.889 10.503 22.740 1.00 90.88 144 THR A C 1
ATOM 1146 O O . THR A 1 144 ? -4.264 9.867 21.755 1.00 90.88 144 THR A O 1
ATOM 1149 N N . ASN A 1 145 ? -4.536 11.597 23.140 1.00 90.25 145 ASN A N 1
ATOM 1150 C CA . ASN A 1 145 ? -5.703 12.119 22.428 1.00 90.25 145 ASN A CA 1
ATOM 1151 C C . ASN A 1 145 ? -5.358 12.803 21.093 1.00 90.25 145 ASN A C 1
ATOM 1153 O O . ASN A 1 145 ? -6.269 13.214 20.374 1.00 90.25 145 ASN A O 1
ATOM 1157 N N . LYS A 1 146 ? -4.071 12.930 20.746 1.00 94.69 146 LYS A N 1
ATOM 1158 C CA . LYS A 1 146 ? -3.627 13.631 19.543 1.00 94.69 146 LYS A CA 1
ATOM 1159 C C . LYS A 1 146 ? -3.585 12.694 18.341 1.00 94.69 146 LYS A C 1
ATOM 1161 O O . LYS A 1 146 ? -2.893 11.679 18.350 1.00 94.69 146 LYS A O 1
ATOM 1166 N N . VAL A 1 147 ? -4.307 13.046 17.287 1.00 95.81 147 VAL A N 1
ATOM 1167 C CA . VAL A 1 147 ? -4.418 12.255 16.059 1.00 95.81 147 VAL A CA 1
ATOM 1168 C C . VAL A 1 147 ? -3.194 12.459 15.159 1.00 95.81 147 VAL A C 1
ATOM 1170 O O . VAL A 1 147 ? -2.640 13.554 15.039 1.00 95.81 147 VAL A O 1
ATOM 1173 N N . MET A 1 148 ? -2.751 11.392 14.490 1.00 94.88 148 MET A N 1
ATOM 1174 C CA . MET A 1 148 ? -1.659 11.449 13.516 1.00 94.88 148 MET A CA 1
ATOM 1175 C C . MET A 1 148 ? -2.184 11.783 12.114 1.00 94.88 148 MET A C 1
ATOM 1177 O O . MET A 1 148 ? -2.390 10.881 11.302 1.00 94.88 148 MET A O 1
ATOM 1181 N N . VAL A 1 149 ? -2.324 13.075 11.797 1.00 95.69 149 VAL A N 1
ATOM 1182 C CA . VAL A 1 149 ? -2.876 13.571 10.513 1.00 95.69 149 VAL A CA 1
ATOM 1183 C C . VAL A 1 149 ? -2.286 12.867 9.289 1.00 95.69 149 VAL A C 1
ATOM 1185 O O . VAL A 1 149 ? -3.016 12.365 8.437 1.00 95.69 149 VAL A O 1
ATOM 1188 N N . LYS A 1 150 ? -0.952 12.765 9.220 1.00 93.94 150 LYS A N 1
ATOM 1189 C CA . LYS A 1 150 ? -0.270 12.114 8.093 1.00 93.94 150 LYS A CA 1
ATOM 1190 C C . LYS A 1 150 ? -0.678 10.645 7.944 1.00 93.94 150 LYS A C 1
ATOM 1192 O O . LYS A 1 150 ? -0.919 10.210 6.825 1.00 93.94 150 LYS A O 1
ATOM 1197 N N . ARG A 1 151 ? -0.757 9.896 9.052 1.00 92.25 151 ARG A N 1
ATOM 1198 C CA . ARG A 1 151 ? -1.106 8.466 9.034 1.00 92.25 151 ARG A CA 1
ATOM 1199 C C . ARG A 1 151 ? -2.574 8.251 8.682 1.00 92.25 151 ARG A C 1
ATOM 1201 O O . ARG A 1 151 ? -2.830 7.415 7.826 1.00 92.25 151 ARG A O 1
ATOM 1208 N N . GLN A 1 152 ? -3.481 9.042 9.261 1.00 94.56 152 GLN A N 1
ATOM 1209 C CA . GLN A 1 152 ? -4.911 9.023 8.927 1.00 94.56 152 GLN A CA 1
ATOM 1210 C C . GLN A 1 152 ? -5.126 9.199 7.418 1.00 94.56 152 GLN A C 1
ATOM 1212 O O . GLN A 1 152 ? -5.734 8.358 6.763 1.00 94.56 152 GLN A O 1
ATOM 1217 N N . ARG A 1 153 ? -4.507 10.237 6.833 1.00 94.50 153 ARG A N 1
ATOM 1218 C CA . ARG A 1 153 ? -4.563 10.502 5.388 1.00 94.50 153 ARG A CA 1
ATOM 1219 C C . ARG A 1 153 ? -4.075 9.324 4.551 1.00 94.50 153 ARG A C 1
ATOM 1221 O O . ARG A 1 153 ? -4.768 8.893 3.639 1.00 94.50 153 ARG A O 1
ATOM 1228 N N . THR A 1 154 ? -2.870 8.826 4.828 1.00 90.00 154 THR A N 1
ATOM 1229 C CA . THR A 1 154 ? -2.252 7.790 3.984 1.00 90.00 154 THR A CA 1
ATOM 1230 C C . THR A 1 154 ? -2.914 6.423 4.124 1.00 90.00 154 THR A C 1
ATOM 1232 O O . THR A 1 154 ? -2.840 5.622 3.203 1.00 90.00 154 THR A O 1
ATOM 1235 N N . ALA A 1 155 ? -3.526 6.135 5.273 1.00 90.69 155 ALA A N 1
ATOM 1236 C CA . ALA A 1 155 ? -4.102 4.827 5.557 1.00 90.69 155 ALA A CA 1
ATOM 1237 C C . ALA A 1 155 ? -5.601 4.744 5.246 1.00 90.69 155 ALA A C 1
ATOM 1239 O O . ALA A 1 155 ? -6.154 3.649 5.213 1.00 90.69 155 ALA A O 1
ATOM 1240 N N . PHE A 1 156 ? -6.285 5.872 5.030 1.00 94.06 156 PHE A N 1
ATOM 1241 C CA . PHE A 1 156 ? -7.720 5.858 4.758 1.00 94.06 156 PHE A CA 1
ATOM 1242 C C . PHE A 1 156 ? -8.126 5.149 3.469 1.00 94.06 156 PHE A C 1
ATOM 1244 O O . PHE A 1 156 ? -8.938 4.231 3.583 1.00 94.06 156 PHE A O 1
ATOM 1251 N N . PRO A 1 157 ? -7.537 5.439 2.297 1.00 90.88 157 PRO A N 1
ATOM 1252 C CA . PRO A 1 157 ? -7.910 4.726 1.080 1.00 90.88 157 PRO A CA 1
ATOM 1253 C C . PRO A 1 157 ? -7.798 3.189 1.181 1.00 90.88 157 PRO A C 1
ATOM 1255 O O . PRO A 1 157 ? -8.804 2.523 0.929 1.00 90.88 157 PRO A O 1
ATOM 1258 N N . PRO A 1 158 ? -6.667 2.589 1.619 1.00 88.44 158 PRO A N 1
ATOM 1259 C CA . PRO A 1 158 ? -6.585 1.132 1.743 1.00 88.44 158 PRO A CA 1
ATOM 1260 C C . PRO A 1 158 ? -7.532 0.555 2.795 1.00 88.44 158 PRO A C 1
ATOM 1262 O O . PRO A 1 158 ? -8.178 -0.456 2.540 1.00 88.44 158 PRO A O 1
ATOM 1265 N N . ASN A 1 159 ? -7.660 1.193 3.963 1.00 92.06 159 ASN A N 1
ATOM 1266 C CA . ASN A 1 159 ? -8.548 0.687 5.012 1.00 92.06 159 ASN A CA 1
ATOM 1267 C C . ASN A 1 159 ? -10.021 0.726 4.585 1.00 92.06 159 ASN A C 1
ATOM 1269 O O . ASN A 1 159 ? -10.786 -0.169 4.945 1.00 92.06 159 ASN A O 1
ATOM 1273 N N . PHE A 1 160 ? -10.416 1.738 3.808 1.00 93.25 160 PHE A N 1
ATOM 1274 C CA . PHE A 1 160 ? -11.763 1.826 3.260 1.00 93.25 160 PHE A CA 1
ATOM 1275 C C . PHE A 1 160 ? -12.036 0.672 2.289 1.00 93.25 160 PHE A C 1
ATOM 1277 O O . PHE A 1 160 ? -13.013 -0.049 2.481 1.00 93.25 160 PHE A O 1
ATOM 1284 N N . VAL A 1 161 ? -11.138 0.421 1.327 1.00 90.50 161 VAL A N 1
ATOM 1285 C CA . VAL A 1 161 ? -11.268 -0.701 0.378 1.00 90.50 161 VAL A CA 1
ATOM 1286 C C . VAL A 1 161 ? -11.299 -2.047 1.108 1.00 90.50 161 VAL A C 1
ATOM 1288 O O . VAL A 1 161 ? -12.234 -2.814 0.907 1.00 90.50 161 VAL A O 1
ATOM 1291 N N . HIS A 1 162 ? -10.392 -2.288 2.060 1.00 86.50 162 HIS A N 1
ATOM 1292 C CA . HIS A 1 162 ? -10.407 -3.524 2.854 1.00 86.50 162 HIS A CA 1
ATOM 1293 C C . HIS A 1 162 ? -11.719 -3.722 3.629 1.00 86.50 162 HIS A C 1
ATOM 1295 O O . HIS A 1 162 ? -12.181 -4.849 3.805 1.00 86.50 162 HIS A O 1
ATOM 1301 N N . SER A 1 163 ? -12.345 -2.637 4.099 1.00 90.75 163 SER A N 1
ATOM 1302 C CA . SER A 1 163 ? -13.644 -2.729 4.773 1.00 90.75 163 SER A CA 1
ATOM 1303 C C . SER A 1 163 ? -14.782 -3.107 3.816 1.00 90.75 163 SER A C 1
ATOM 1305 O O . SER A 1 163 ? -15.717 -3.808 4.219 1.00 90.75 163 SER A O 1
ATOM 1307 N N . LEU A 1 164 ? -14.694 -2.690 2.547 1.00 91.38 164 LEU A N 1
ATOM 1308 C CA . LEU A 1 164 ? -15.625 -3.096 1.495 1.00 91.38 164 LEU A CA 1
ATOM 1309 C C . LEU A 1 164 ? -15.417 -4.563 1.124 1.00 91.38 164 LEU A C 1
ATOM 1311 O O . LEU A 1 164 ? -16.398 -5.300 1.074 1.00 91.38 164 LEU A O 1
ATOM 1315 N N . ASP A 1 165 ? -14.168 -5.001 0.969 1.00 89.00 165 ASP A N 1
ATOM 1316 C CA . ASP A 1 165 ? -13.828 -6.397 0.676 1.00 89.00 165 ASP A CA 1
ATOM 1317 C C . ASP A 1 165 ? -14.334 -7.328 1.786 1.00 89.00 165 ASP A C 1
ATOM 1319 O O . ASP A 1 165 ? -15.006 -8.325 1.516 1.00 89.00 165 ASP A O 1
ATOM 1323 N N . GLY A 1 166 ? -14.116 -6.957 3.053 1.00 86.62 166 GLY A N 1
ATOM 1324 C CA . GLY A 1 166 ? -14.641 -7.696 4.203 1.00 86.62 166 GLY A CA 1
ATOM 1325 C C . GLY A 1 166 ? -16.172 -7.735 4.244 1.00 86.62 166 GLY A C 1
ATOM 1326 O O . GLY A 1 166 ? -16.763 -8.768 4.569 1.00 86.62 166 GLY A O 1
ATOM 1327 N N . SER A 1 167 ? -16.830 -6.637 3.859 1.00 90.50 167 SER A N 1
ATOM 1328 C CA . SER A 1 167 ? -18.294 -6.584 3.777 1.00 90.50 167 SER A CA 1
ATOM 1329 C C . SER A 1 167 ? -18.825 -7.472 2.656 1.00 90.50 167 SER A C 1
ATOM 1331 O O . SER A 1 167 ? -19.752 -8.253 2.866 1.00 90.50 167 SER A O 1
ATOM 1333 N N . HIS A 1 168 ? -18.212 -7.399 1.476 1.00 90.88 168 HIS A N 1
ATOM 1334 C CA . HIS A 1 168 ? -18.554 -8.218 0.321 1.00 90.88 168 HIS A CA 1
ATOM 1335 C C . HIS A 1 168 ? -18.374 -9.710 0.611 1.00 90.88 168 HIS A C 1
ATOM 1337 O O . HIS A 1 168 ? -19.260 -10.517 0.323 1.00 90.88 168 HIS A O 1
ATOM 1343 N N . MET A 1 169 ? -17.264 -10.070 1.251 1.00 89.31 169 MET A N 1
ATOM 1344 C CA . MET A 1 169 ? -16.974 -11.430 1.686 1.00 89.31 169 MET A CA 1
ATOM 1345 C C . MET A 1 169 ? -18.065 -11.967 2.614 1.00 89.31 169 MET A C 1
ATOM 1347 O O . MET A 1 169 ? -18.598 -13.045 2.373 1.00 89.31 169 MET A O 1
ATOM 1351 N N . MET A 1 170 ? -18.462 -11.202 3.631 1.00 90.31 170 MET A N 1
ATOM 1352 C CA . MET A 1 170 ? -19.505 -11.625 4.566 1.00 90.31 170 MET A CA 1
ATOM 1353 C C . MET A 1 170 ? -20.888 -11.719 3.898 1.00 90.31 170 MET A C 1
ATOM 1355 O O . MET A 1 170 ? -21.617 -12.684 4.132 1.00 90.31 170 MET A O 1
ATOM 1359 N N . MET A 1 171 ? -21.242 -10.774 3.019 1.00 90.50 171 MET A N 1
ATOM 1360 C CA . MET A 1 171 ? -22.477 -10.858 2.222 1.00 90.50 171 MET A CA 1
ATOM 1361 C C . MET A 1 171 ? -22.496 -12.114 1.341 1.00 90.50 171 MET A C 1
ATOM 1363 O O . MET A 1 171 ? -23.516 -12.802 1.267 1.00 90.50 171 MET A O 1
ATOM 1367 N N . THR A 1 172 ? -21.356 -12.450 0.733 1.00 89.56 172 THR A N 1
ATOM 1368 C CA . THR A 1 172 ? -21.184 -13.663 -0.076 1.00 89.56 172 THR A CA 1
ATOM 1369 C C . THR A 1 172 ? -21.352 -14.917 0.778 1.00 89.56 172 THR A C 1
ATOM 1371 O O . THR A 1 172 ? -22.121 -15.798 0.405 1.00 89.56 172 THR A O 1
ATOM 1374 N N . THR A 1 173 ? -20.742 -14.974 1.967 1.00 89.25 173 THR A N 1
ATOM 1375 C CA . THR A 1 173 ? -20.924 -16.082 2.920 1.00 89.25 173 THR A CA 1
ATOM 1376 C C . THR A 1 173 ? -22.401 -16.318 3.239 1.00 89.25 173 THR A C 1
ATOM 1378 O O . THR A 1 173 ? -22.870 -17.458 3.232 1.00 89.25 173 THR A O 1
ATOM 1381 N N . VAL A 1 174 ? -23.158 -15.246 3.493 1.00 89.88 174 VAL A N 1
ATOM 1382 C CA . VAL A 1 174 ? -24.599 -15.334 3.774 1.00 89.88 174 VAL A CA 1
ATOM 1383 C C . VAL A 1 174 ? -25.367 -15.872 2.564 1.00 89.88 174 VAL A C 1
ATOM 1385 O O . VAL A 1 174 ? -26.251 -16.713 2.734 1.00 89.88 174 VAL A O 1
ATOM 1388 N N . ALA A 1 175 ? -25.033 -15.426 1.351 1.00 91.00 175 ALA A N 1
ATOM 1389 C CA . ALA A 1 175 ? -25.652 -15.920 0.123 1.00 91.00 175 ALA A CA 1
ATOM 1390 C C . ALA A 1 175 ? -25.339 -17.407 -0.127 1.00 91.00 175 ALA A C 1
ATOM 1392 O O . ALA A 1 175 ? -26.257 -18.180 -0.394 1.00 91.00 175 ALA A O 1
ATOM 1393 N N . CYS A 1 176 ? -24.081 -17.826 0.047 1.00 88.31 176 CYS A N 1
ATOM 1394 C CA . CYS A 1 176 ? -23.658 -19.224 -0.057 1.00 88.31 176 CYS A CA 1
ATOM 1395 C C . CYS A 1 176 ? -24.426 -20.113 0.923 1.00 88.31 176 CYS A C 1
ATOM 1397 O O . CYS A 1 176 ?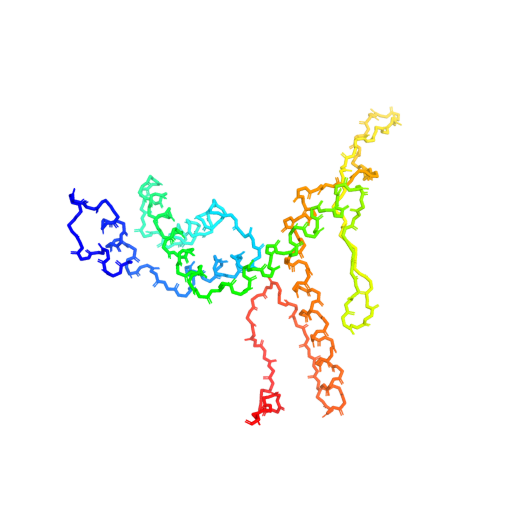 -25.009 -21.116 0.514 1.00 88.31 176 CYS A O 1
ATOM 1399 N N . LYS A 1 177 ? -24.526 -19.697 2.193 1.00 90.06 177 LYS A N 1
ATOM 1400 C CA . LYS A 1 177 ? -25.291 -20.430 3.209 1.00 90.06 177 LYS A CA 1
ATOM 1401 C C . LYS A 1 177 ? -26.762 -20.590 2.817 1.00 90.06 177 LYS A C 1
ATOM 1403 O O . LYS A 1 177 ? -27.317 -21.672 2.978 1.00 90.06 177 LYS A O 1
ATOM 1408 N N . LYS A 1 178 ? -27.396 -19.538 2.280 1.00 92.38 178 LYS A N 1
ATOM 1409 C CA . LYS A 1 178 ? -28.786 -19.597 1.784 1.00 92.38 178 LYS A CA 1
ATOM 1410 C C . LYS A 1 178 ? -28.951 -20.542 0.590 1.00 92.38 178 LYS A C 1
ATOM 1412 O O . LYS A 1 178 ? -30.017 -21.122 0.434 1.00 92.38 178 LYS A O 1
ATOM 1417 N N . ALA A 1 179 ? -27.910 -20.706 -0.222 1.00 93.19 179 ALA A N 1
ATOM 1418 C CA . ALA A 1 179 ? -27.877 -21.638 -1.345 1.00 93.19 179 ALA A CA 1
ATOM 1419 C C . ALA A 1 179 ? -27.479 -23.075 -0.946 1.00 93.19 179 ALA A C 1
ATOM 1421 O O . ALA A 1 179 ? -27.314 -23.918 -1.822 1.00 93.19 179 ALA A O 1
ATOM 1422 N N . GLY A 1 180 ? -27.294 -23.364 0.349 1.00 91.25 180 GLY A N 1
ATOM 1423 C CA . GLY A 1 180 ? -26.839 -24.676 0.822 1.00 91.25 180 GLY A CA 1
ATOM 1424 C C . GLY A 1 180 ? -25.363 -24.969 0.530 1.00 91.25 180 GLY A C 1
ATOM 1425 O O . GLY A 1 180 ? -24.942 -26.118 0.609 1.00 91.25 180 GLY A O 1
ATOM 1426 N N . LEU A 1 181 ? -24.571 -23.946 0.193 1.00 89.94 181 LEU A N 1
ATOM 1427 C CA . LEU A 1 181 ? -23.144 -24.071 -0.084 1.00 89.94 181 LEU A CA 1
ATOM 1428 C C . LEU A 1 181 ? -22.328 -23.843 1.191 1.00 89.94 181 LEU A C 1
ATOM 1430 O O . LEU A 1 181 ? -22.509 -22.848 1.900 1.00 89.94 181 LEU A O 1
ATOM 1434 N N . ASN A 1 182 ? -21.369 -24.733 1.443 1.00 86.06 182 ASN A N 1
ATOM 1435 C CA . ASN A 1 182 ? -20.362 -24.528 2.476 1.00 86.06 182 ASN A CA 1
ATOM 1436 C C . ASN A 1 182 ? -19.330 -23.514 1.979 1.00 86.06 182 ASN A C 1
ATOM 1438 O O . ASN A 1 182 ? -18.704 -23.708 0.939 1.00 86.06 182 ASN A O 1
ATOM 1442 N N . PHE A 1 183 ? -19.149 -22.432 2.731 1.00 80.00 183 PHE A N 1
ATOM 1443 C CA . PHE A 1 183 ? -18.221 -21.365 2.380 1.00 80.00 183 PHE A CA 1
ATOM 1444 C C . PHE A 1 183 ? -17.118 -21.270 3.430 1.00 80.00 183 PHE A C 1
ATOM 1446 O O . PHE A 1 183 ? -17.386 -20.986 4.597 1.00 80.00 183 PHE A O 1
ATOM 1453 N N . ALA A 1 184 ? -15.880 -21.514 3.006 1.00 79.62 184 ALA A N 1
ATOM 1454 C CA . ALA A 1 184 ? -14.690 -21.320 3.818 1.00 79.62 184 ALA A CA 1
ATOM 1455 C C . ALA A 1 184 ? -13.926 -20.105 3.293 1.00 79.62 184 ALA A C 1
ATOM 1457 O O . ALA A 1 184 ? -13.669 -19.986 2.096 1.00 79.62 184 ALA A O 1
ATOM 1458 N N . VAL A 1 185 ? -13.560 -19.209 4.203 1.00 65.12 185 VAL A N 1
ATOM 1459 C CA . VAL A 1 185 ? -12.784 -18.012 3.893 1.00 65.12 185 VAL A CA 1
ATOM 1460 C C . VAL A 1 185 ? -11.384 -18.175 4.454 1.00 65.12 185 VAL A C 1
ATOM 1462 O O . VAL A 1 185 ? -11.212 -18.387 5.652 1.00 65.12 185 VAL A O 1
ATOM 1465 N N . VAL A 1 186 ? -10.388 -17.974 3.599 1.00 57.72 186 VAL A N 1
ATOM 1466 C CA . VAL A 1 186 ? -9.028 -17.619 4.008 1.00 57.72 186 VAL A CA 1
ATOM 1467 C C . VAL A 1 186 ? -8.857 -16.149 3.638 1.00 57.72 186 VAL A C 1
ATOM 1469 O O . VAL A 1 186 ? -9.090 -15.778 2.492 1.00 57.72 186 VAL A O 1
ATOM 1472 N N . GLY A 1 187 ? -8.544 -15.286 4.605 1.00 48.28 187 GLY A N 1
ATOM 1473 C CA . GLY A 1 187 ? -8.469 -13.844 4.352 1.00 48.28 187 GLY A CA 1
ATOM 1474 C C . GLY A 1 187 ? -7.415 -13.487 3.293 1.00 48.28 187 GLY A C 1
ATOM 1475 O O . GLY A 1 187 ? -6.251 -13.875 3.412 1.00 48.28 187 GLY A O 1
ATOM 1476 N N . GLU A 1 188 ? -7.789 -12.695 2.286 1.00 43.25 188 GLU A N 1
ATOM 1477 C CA . GLU A 1 188 ? -6.870 -12.129 1.288 1.00 43.25 188 GLU A CA 1
ATOM 1478 C C . GLU A 1 188 ? -6.010 -10.981 1.860 1.00 43.25 188 GLU A C 1
ATOM 1480 O O . GLU A 1 188 ? -6.098 -9.827 1.461 1.00 43.25 188 GLU A O 1
ATOM 1485 N N . LEU A 1 189 ? -5.089 -11.295 2.767 1.00 40.59 189 LEU A N 1
ATOM 1486 C CA . LEU A 1 189 ? -3.792 -10.595 2.800 1.00 40.59 189 LEU A CA 1
ATOM 1487 C C . LEU A 1 189 ? -2.619 -11.556 2.556 1.00 40.59 189 LEU A C 1
ATOM 1489 O O . LEU A 1 189 ? -1.458 -11.150 2.571 1.00 40.59 189 LEU A O 1
ATOM 1493 N N . SER A 1 190 ? -2.898 -12.831 2.268 1.00 32.28 190 SER A N 1
ATOM 1494 C CA . SER A 1 190 ? -1.876 -13.850 2.054 1.00 32.28 190 SER A CA 1
ATOM 1495 C C . SER A 1 190 ? -2.339 -14.907 1.047 1.00 32.28 190 SER A C 1
ATOM 1497 O O . SER A 1 190 ? -2.832 -15.953 1.434 1.00 32.28 190 SER A O 1
ATOM 1499 N N . LYS A 1 191 ? -2.066 -14.642 -0.235 1.00 26.62 191 LYS A N 1
ATOM 1500 C CA . LYS A 1 191 ? -1.786 -15.635 -1.290 1.00 26.62 191 LYS A CA 1
ATOM 1501 C C . LYS A 1 191 ? -2.899 -16.645 -1.636 1.00 26.62 191 LYS A C 1
ATOM 1503 O O . LYS A 1 191 ? -3.151 -17.599 -0.922 1.00 26.62 191 LYS A O 1
ATOM 1508 N N . ASP A 1 192 ? -3.369 -16.495 -2.871 1.00 29.30 192 ASP A N 1
ATOM 1509 C CA . ASP A 1 192 ? -3.804 -17.578 -3.756 1.00 29.30 192 ASP A CA 1
ATOM 1510 C C . ASP A 1 192 ? -5.171 -18.216 -3.443 1.00 29.30 192 ASP A C 1
ATOM 1512 O O . ASP A 1 192 ? -5.308 -19.185 -2.705 1.00 29.30 192 ASP A O 1
ATOM 1516 N N . PHE A 1 193 ? -6.187 -17.699 -4.143 1.00 35.94 193 PHE A N 1
ATOM 1517 C CA . PHE A 1 193 ? -7.384 -18.433 -4.559 1.00 35.94 193 PHE A CA 1
ATOM 1518 C C . PHE A 1 193 ? -7.055 -19.896 -4.923 1.00 35.94 193 PHE A C 1
ATOM 1520 O O . PHE A 1 193 ? -6.501 -20.161 -5.986 1.00 35.94 193 PHE A O 1
ATOM 1527 N N . SER A 1 194 ? -7.402 -20.844 -4.051 1.00 32.91 194 SER A N 1
ATOM 1528 C CA . SER A 1 194 ? -7.711 -22.258 -4.350 1.00 32.91 194 SER A CA 1
ATOM 1529 C C . SER A 1 194 ? -8.048 -22.942 -3.014 1.00 32.91 194 SER A C 1
ATOM 1531 O O . SER A 1 194 ? -7.287 -22.821 -2.067 1.00 32.91 194 SER A O 1
ATOM 1533 N N . ARG A 1 195 ? -9.179 -23.610 -2.772 1.00 33.50 195 ARG A N 1
ATOM 1534 C CA . ARG A 1 195 ? -10.148 -24.343 -3.599 1.00 33.50 195 ARG A CA 1
ATOM 1535 C C . ARG A 1 195 ? -11.576 -23.970 -3.176 1.00 33.50 195 ARG A C 1
ATOM 1537 O O . ARG A 1 195 ? -11.926 -24.126 -2.012 1.00 33.50 195 ARG A O 1
ATOM 1544 N N . ILE A 1 196 ? -12.403 -23.572 -4.136 1.00 41.50 196 ILE A N 1
ATOM 1545 C CA . ILE A 1 196 ? -13.868 -23.582 -4.039 1.00 41.50 196 ILE A CA 1
ATOM 1546 C C . ILE A 1 196 ? -14.350 -24.378 -5.257 1.00 41.50 196 ILE A C 1
ATOM 1548 O O . ILE A 1 196 ? -13.765 -24.244 -6.334 1.00 41.50 196 ILE A O 1
ATOM 1552 N N . GLU A 1 197 ? -15.368 -25.226 -5.105 1.00 35.78 197 GLU A N 1
ATOM 1553 C CA . GLU A 1 197 ? -16.086 -25.810 -6.243 1.00 35.78 197 GLU A CA 1
ATOM 1554 C C . GLU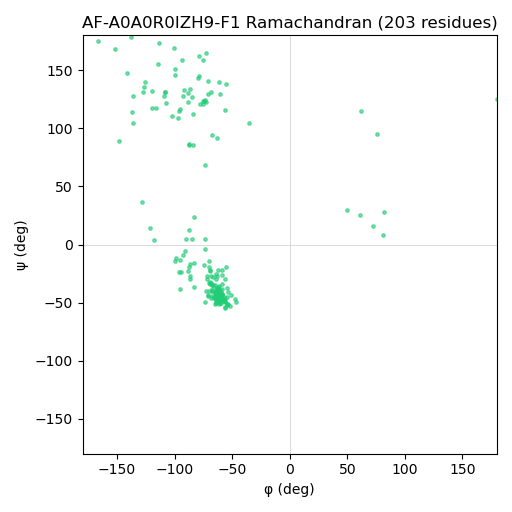 A 1 197 ? -16.772 -24.672 -7.017 1.00 35.78 197 GLU A C 1
ATOM 1556 O O . GLU A 1 197 ? -17.857 -24.205 -6.684 1.00 35.78 197 GLU A O 1
ATOM 1561 N N . LEU A 1 198 ? -16.058 -24.155 -8.015 1.00 41.19 198 LEU A N 1
ATOM 1562 C CA . LEU A 1 198 ? -16.372 -22.943 -8.770 1.00 41.19 198 LEU A CA 1
ATOM 1563 C C . LEU A 1 198 ? -17.578 -22.980 -9.738 1.00 41.19 198 LEU A C 1
ATOM 1565 O O . LEU A 1 198 ? -17.983 -21.881 -10.120 1.00 41.19 198 LEU A O 1
ATOM 1569 N N . PRO A 1 199 ? -18.201 -24.109 -10.153 1.00 38.50 199 PRO A N 1
ATOM 1570 C CA . PRO A 1 199 ? -19.218 -24.033 -11.211 1.00 38.50 199 PRO A CA 1
ATOM 1571 C C . PRO A 1 199 ? -20.479 -23.233 -10.847 1.00 38.50 199 PRO A C 1
ATOM 1573 O O . PRO A 1 199 ? -21.143 -22.714 -11.738 1.00 38.50 199 PRO A O 1
ATOM 1576 N N . SER A 1 200 ? -20.828 -23.119 -9.560 1.00 40.56 200 SER A N 1
ATOM 1577 C CA . SER A 1 200 ? -22.109 -22.545 -9.112 1.00 40.56 200 SER A CA 1
ATOM 1578 C C . SER A 1 200 ? -22.046 -21.073 -8.672 1.00 40.56 200 SER A C 1
ATOM 1580 O O . SER A 1 200 ? -23.092 -20.444 -8.507 1.00 40.56 200 SER A O 1
ATOM 1582 N N . LEU A 1 201 ? -20.847 -20.501 -8.497 1.00 43.56 201 LEU A N 1
ATOM 1583 C CA . LEU A 1 201 ? -20.646 -19.138 -7.972 1.00 43.56 201 LEU A CA 1
ATOM 1584 C C . LEU A 1 201 ? -20.508 -18.059 -9.056 1.00 43.56 201 LEU A C 1
ATOM 1586 O O . LEU A 1 201 ? -20.815 -16.894 -8.803 1.00 43.56 201 LEU A O 1
ATOM 1590 N N . THR A 1 202 ? -20.109 -18.415 -10.276 1.00 42.47 202 THR A N 1
ATOM 1591 C CA . THR A 1 202 ? -20.121 -17.489 -11.415 1.00 42.47 202 THR A CA 1
ATOM 1592 C C . THR A 1 202 ? -21.485 -17.530 -12.096 1.00 42.47 202 THR A C 1
ATOM 1594 O O . THR A 1 202 ? -21.681 -18.252 -13.070 1.00 42.47 202 THR A O 1
ATOM 1597 N N . ARG A 1 203 ? -22.447 -16.738 -11.606 1.00 42.03 203 ARG A N 1
ATOM 1598 C CA . ARG A 1 203 ? -23.598 -16.343 -12.433 1.00 42.03 203 ARG A CA 1
ATOM 1599 C C . ARG A 1 203 ? -23.076 -15.436 -13.548 1.00 42.03 203 ARG A C 1
ATOM 1601 O O . ARG A 1 203 ? -22.927 -14.233 -13.345 1.00 42.03 203 ARG A O 1
ATOM 1608 N N . THR A 1 20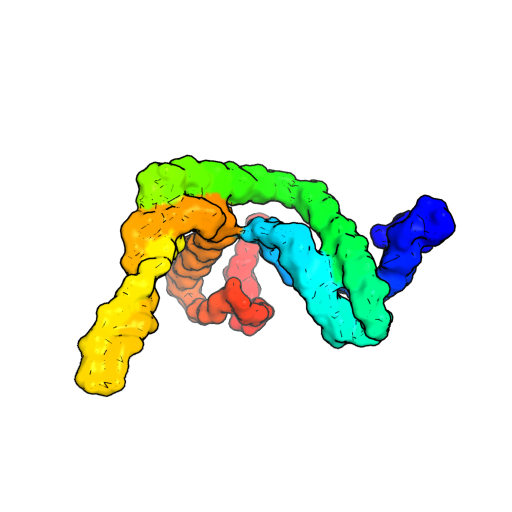4 ? -22.779 -16.008 -14.711 1.00 32.75 204 THR A N 1
ATOM 1609 C CA . THR A 1 204 ? -22.763 -15.251 -15.964 1.00 32.75 204 THR A CA 1
ATOM 1610 C C . THR A 1 204 ? -24.139 -14.616 -16.123 1.00 32.75 204 THR A C 1
ATOM 1612 O O . THR A 1 204 ? -25.148 -15.322 -16.159 1.00 32.75 204 THR A O 1
ATOM 1615 N N . ARG A 1 205 ? -24.176 -13.281 -16.096 1.00 33.00 205 ARG A N 1
ATOM 1616 C CA . ARG A 1 205 ? -25.288 -12.539 -16.689 1.00 33.00 205 ARG A CA 1
ATOM 1617 C C . ARG A 1 205 ? -25.258 -12.726 -18.195 1.00 33.00 205 ARG A C 1
ATOM 1619 O O . ARG A 1 205 ? -24.129 -12.806 -18.730 1.00 33.00 205 ARG A O 1
#

Solvent-accessible surface area (backbone atoms only — not comparable to full-atom values): 11897 Å² total; per-residue (Å²): 82,75,80,36,35,76,44,59,47,93,84,34,71,61,11,54,43,20,54,69,40,60,87,66,69,49,69,79,47,46,46,62,41,60,64,36,49,83,39,68,53,48,72,68,57,32,20,53,55,36,35,53,49,48,57,75,63,66,78,56,84,52,69,66,59,38,49,54,37,19,48,52,52,32,51,56,51,50,54,55,46,52,75,73,39,51,71,62,50,53,51,39,51,52,45,24,50,54,27,37,58,45,18,71,74,51,37,69,54,67,52,66,40,99,79,68,49,78,45,70,54,86,49,45,40,72,41,84,42,78,46,78,54,98,89,51,72,47,78,42,82,40,79,45,88,48,42,33,37,70,55,41,18,58,46,41,40,41,54,52,53,53,46,49,53,54,38,52,51,52,56,47,46,53,51,32,50,75,70,74,42,89,75,85,85,78,72,92,90,65,82,74,99,78,89,72,89,59,85,82,74,66,75,78,127

Radius of gyration: 22.92 Å; Cα contacts (8 Å, |Δi|>4): 210; chains: 1; bounding box: 55×45×73 Å

Foldseek 3Di:
DVVLLPDDCVVPVVNVLCVLCVVVDDCVLCVVLLVCVLLQQDLVRLLVSNLVSVVVVVSDVDPVSSSVSSSSVSVVSVVVSCVVQVVSVVVLQVQLVVLLVQCVVLHWDWDAAPVRDIDTDPAFDWDWDWDDDPVGTDTDTDGDSGGDSVCSSSRRSVVVVLSHVVVVLVVVCVVCVVVVHDDDDDDPPDDDDDDDPPPPPDPDD